Protein AF-A0AAE1DNJ9-F1 (afdb_monomer)

Sequence (304 aa):
MMPTVAKAVSRNNTLDTMSAVDETVSRNNTIDTMSPVDKTVSRNNTLDTMSTVDKTISRKNTLDTISTVDKSVSRNNTLDTISTVYKTISRKNTLDTISTVDKTVSRNNTLHTISTVYKTISRKNTLDTISTVDKTSSRNNTLHTLCTLDKIVSRNNTVHTIYSVDKTISWNNTLDTISSVYKTVSRNNTLDTMSTVDKTVSRNNTLDTMSTVDKTVSRNNTLVTMSTVDKTVSRNNTLNTMSTVDKTVSQNNTLNTMSTVDKTVSRNNTLDTMSIVDKTVSLNNTLNTMSTVDKTVSRKTLWT

Radius of gyration: 27.65 Å; Cα contacts (8 Å, |Δi|>4): 1059; chains: 1; bounding box: 66×21×89 Å

Structure (mmCIF, N/CA/C/O backbone):
data_AF-A0AAE1DNJ9-F1
#
_entry.id   AF-A0AAE1DNJ9-F1
#
loop_
_atom_site.group_PDB
_atom_site.id
_atom_site.type_symbol
_atom_site.label_atom_id
_atom_site.label_alt_id
_atom_site.label_comp_id
_atom_site.label_asym_id
_atom_site.label_entity_id
_atom_site.label_seq_id
_atom_site.pdbx_PDB_ins_code
_atom_site.Cartn_x
_atom_site.Cartn_y
_atom_site.Cartn_z
_atom_site.occupancy
_atom_site.B_iso_or_equiv
_atom_site.auth_seq_id
_atom_site.auth_comp_id
_atom_site.auth_asym_id
_atom_site.auth_atom_id
_atom_site.pdbx_PDB_model_num
ATOM 1 N N . MET A 1 1 ? 10.539 6.576 -45.998 1.00 38.38 1 MET A N 1
ATOM 2 C CA . MET A 1 1 ? 10.907 5.493 -45.060 1.00 38.38 1 MET A CA 1
ATOM 3 C C . MET A 1 1 ? 12.405 5.568 -44.852 1.00 38.38 1 MET A C 1
ATOM 5 O O . MET A 1 1 ? 13.126 5.453 -45.835 1.00 38.38 1 MET A O 1
ATOM 9 N N . MET A 1 2 ? 12.874 5.840 -43.632 1.00 41.06 2 MET A N 1
ATOM 10 C CA . MET A 1 2 ? 14.290 5.622 -43.323 1.00 41.06 2 MET A CA 1
ATOM 11 C C . MET A 1 2 ? 14.556 4.110 -43.313 1.00 41.06 2 MET A C 1
ATOM 13 O O . MET A 1 2 ? 13.671 3.367 -42.884 1.00 41.06 2 MET A O 1
ATOM 17 N N . PRO A 1 3 ? 15.706 3.637 -43.819 1.00 49.56 3 PRO A N 1
ATOM 18 C CA . PRO A 1 3 ? 16.021 2.217 -43.813 1.00 49.56 3 PRO A CA 1
ATOM 19 C C . PRO A 1 3 ? 16.171 1.745 -42.364 1.00 49.56 3 PRO A C 1
ATOM 21 O O . PRO A 1 3 ? 17.099 2.153 -41.668 1.00 49.56 3 PRO A O 1
ATOM 24 N N . THR A 1 4 ? 15.245 0.906 -41.902 1.00 57.72 4 THR A N 1
ATOM 25 C CA . THR A 1 4 ? 15.390 0.217 -40.620 1.00 57.72 4 THR A CA 1
ATOM 26 C C . THR A 1 4 ? 16.528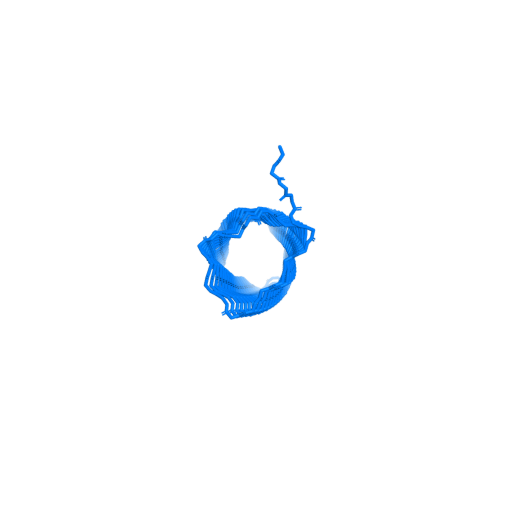 -0.785 -40.746 1.00 57.72 4 THR A C 1
ATOM 28 O O . THR A 1 4 ? 16.535 -1.629 -41.645 1.00 57.72 4 THR A O 1
ATOM 31 N N . VAL A 1 5 ? 17.521 -0.687 -39.865 1.00 70.19 5 VAL A N 1
ATOM 32 C CA . VAL A 1 5 ? 18.587 -1.686 -39.804 1.00 70.19 5 VAL A CA 1
ATOM 33 C C . VAL A 1 5 ? 18.003 -2.935 -39.145 1.00 70.19 5 VAL A C 1
ATOM 35 O O . VAL A 1 5 ? 17.527 -2.875 -38.016 1.00 70.19 5 VAL A O 1
ATOM 38 N N . ALA A 1 6 ? 18.050 -4.082 -39.824 1.00 80.38 6 ALA A N 1
ATOM 39 C CA . ALA A 1 6 ? 17.484 -5.322 -39.281 1.00 80.38 6 ALA A CA 1
ATOM 40 C C . ALA A 1 6 ? 18.176 -5.758 -37.974 1.00 80.38 6 ALA A C 1
ATOM 42 O O . ALA A 1 6 ? 17.560 -6.341 -37.083 1.00 80.38 6 ALA A O 1
ATOM 43 N N . LYS A 1 7 ? 19.481 -5.486 -37.844 1.00 87.56 7 LYS A N 1
ATOM 44 C CA . LYS A 1 7 ? 20.241 -5.824 -36.641 1.00 87.56 7 LYS A CA 1
ATOM 45 C C . LYS A 1 7 ? 21.467 -4.944 -36.446 1.00 87.56 7 LYS A C 1
ATOM 47 O O . LYS A 1 7 ? 22.305 -4.849 -37.338 1.00 87.56 7 LYS A O 1
ATOM 52 N N . ALA A 1 8 ? 21.622 -4.392 -35.248 1.00 86.88 8 ALA A N 1
ATOM 53 C CA . ALA A 1 8 ? 22.806 -3.657 -34.826 1.00 86.88 8 ALA A CA 1
ATOM 54 C C . ALA A 1 8 ? 23.500 -4.379 -33.665 1.00 86.88 8 ALA A C 1
ATOM 56 O O . ALA A 1 8 ? 22.874 -4.780 -32.680 1.00 86.88 8 ALA A O 1
ATOM 57 N N . VAL A 1 9 ? 24.820 -4.540 -33.764 1.00 89.38 9 VAL A N 1
ATOM 58 C CA . VAL A 1 9 ? 25.653 -5.063 -32.676 1.00 89.38 9 VAL A CA 1
ATOM 59 C C . VAL A 1 9 ? 26.775 -4.075 -32.414 1.00 89.38 9 VAL A C 1
ATOM 61 O O . VAL A 1 9 ? 27.544 -3.766 -33.317 1.00 89.38 9 VAL A O 1
ATOM 64 N N . SER A 1 10 ? 26.890 -3.598 -31.179 1.00 88.56 10 SER A N 1
ATOM 65 C CA . SER A 1 10 ? 27.900 -2.607 -30.799 1.00 88.56 10 SER A CA 1
ATOM 66 C C . SER A 1 10 ? 28.547 -2.957 -29.462 1.00 88.56 10 SER A C 1
ATOM 68 O O . SER A 1 10 ? 27.902 -3.459 -28.536 1.00 88.56 10 SER A O 1
ATOM 70 N N . ARG A 1 11 ? 29.860 -2.731 -29.368 1.00 91.56 11 ARG A N 1
ATOM 71 C CA . ARG A 1 11 ? 30.659 -2.996 -28.166 1.00 91.56 11 ARG A CA 1
ATOM 72 C C . ARG A 1 11 ? 31.706 -1.913 -27.949 1.00 91.56 11 ARG A C 1
ATOM 74 O O . ARG A 1 11 ? 32.479 -1.673 -28.869 1.00 91.56 11 ARG A O 1
ATOM 81 N N . ASN A 1 12 ? 31.777 -1.369 -26.736 1.00 92.88 12 ASN A N 1
ATOM 82 C CA . ASN A 1 12 ? 32.770 -0.365 -26.335 1.00 92.88 12 ASN A CA 1
ATOM 83 C C . ASN A 1 12 ? 32.752 0.900 -27.222 1.00 92.88 12 ASN A C 1
ATOM 85 O O . ASN A 1 12 ? 33.808 1.349 -27.658 1.00 92.88 12 ASN A O 1
ATOM 89 N N . ASN A 1 13 ? 31.567 1.439 -27.529 1.00 90.75 13 ASN A N 1
ATOM 90 C CA . ASN A 1 13 ? 31.417 2.639 -28.361 1.00 90.75 13 ASN A CA 1
ATOM 91 C C . ASN A 1 13 ? 30.825 3.811 -27.579 1.00 90.75 13 ASN A C 1
ATOM 93 O O . ASN A 1 13 ? 30.019 3.607 -26.671 1.00 90.75 13 ASN A O 1
ATOM 97 N N . THR A 1 14 ? 31.148 5.015 -28.036 1.00 93.00 14 THR A N 1
ATOM 98 C CA . THR A 1 14 ? 30.400 6.241 -27.750 1.00 93.00 14 THR A CA 1
ATOM 99 C C . THR A 1 14 ? 29.666 6.634 -29.028 1.00 93.00 14 THR A C 1
ATOM 101 O O . THR A 1 14 ? 30.285 6.669 -30.092 1.00 93.00 14 THR A O 1
ATOM 104 N N . LEU A 1 15 ? 28.351 6.828 -28.952 1.00 89.06 15 LEU A N 1
ATOM 105 C CA . LEU A 1 15 ? 27.494 7.106 -30.104 1.00 89.06 15 LEU A CA 1
ATOM 106 C C . LEU A 1 15 ? 26.543 8.257 -29.779 1.00 89.06 15 LEU A C 1
ATOM 108 O O . LEU A 1 15 ? 25.649 8.085 -28.958 1.00 89.06 15 LEU A O 1
ATOM 112 N N . ASP A 1 16 ? 26.646 9.366 -30.502 1.00 89.25 16 ASP A N 1
ATOM 113 C CA . ASP A 1 16 ? 25.697 10.477 -30.351 1.00 89.25 16 ASP A CA 1
ATOM 114 C C . ASP A 1 16 ? 24.272 10.024 -30.706 1.00 89.25 16 ASP A C 1
ATOM 116 O O . ASP A 1 16 ? 23.279 10.384 -30.077 1.00 89.25 16 ASP A O 1
ATOM 120 N N . THR A 1 17 ? 24.133 9.201 -31.749 1.00 87.00 17 THR A N 1
ATOM 121 C CA . THR A 1 17 ? 22.823 8.716 -32.186 1.00 87.00 17 THR A CA 1
ATOM 122 C C . THR A 1 17 ? 22.881 7.291 -32.714 1.00 87.00 17 THR A C 1
ATOM 124 O O . THR A 1 17 ? 23.701 6.943 -33.563 1.00 87.00 17 THR A O 1
ATOM 127 N N . MET A 1 18 ? 21.939 6.471 -32.255 1.00 84.75 18 MET A N 1
ATOM 128 C CA . MET A 1 18 ? 21.597 5.186 -32.851 1.00 84.75 18 MET A CA 1
ATOM 129 C C . MET A 1 18 ? 20.229 5.304 -33.529 1.00 84.75 18 MET A C 1
ATOM 131 O O . MET A 1 18 ? 19.216 5.562 -32.872 1.00 84.75 18 MET A O 1
ATOM 135 N N . SER A 1 19 ? 20.209 5.152 -34.856 1.00 83.06 19 SER A N 1
ATOM 136 C CA . SER A 1 19 ? 18.988 5.166 -35.673 1.00 83.06 19 SER A CA 1
ATOM 137 C C . SER A 1 19 ? 18.062 3.989 -35.348 1.00 83.06 19 SER A C 1
ATOM 139 O O . SER A 1 19 ? 18.417 3.116 -34.563 1.00 83.06 19 SER A O 1
ATOM 141 N N . ALA A 1 20 ? 16.861 3.968 -35.931 1.00 81.56 20 ALA A N 1
ATOM 142 C CA . ALA A 1 20 ? 15.894 2.898 -35.694 1.00 81.56 20 ALA A CA 1
ATOM 143 C C . ALA A 1 20 ? 16.420 1.529 -36.168 1.00 81.56 20 ALA A C 1
ATOM 145 O O . ALA A 1 20 ? 16.962 1.399 -37.272 1.00 81.56 20 ALA A O 1
ATOM 146 N N . VAL A 1 21 ? 16.242 0.507 -35.328 1.00 82.25 21 VAL A N 1
ATOM 147 C CA . VAL A 1 21 ? 16.729 -0.863 -35.558 1.00 82.25 21 VAL A CA 1
ATOM 148 C C . VAL A 1 21 ? 15.665 -1.857 -35.098 1.00 82.25 21 VAL A C 1
ATOM 150 O O . VAL A 1 21 ? 15.058 -1.651 -34.048 1.00 82.25 21 VAL A O 1
ATOM 153 N N . ASP A 1 22 ? 15.486 -2.969 -35.809 1.00 86.94 22 ASP A N 1
ATOM 154 C CA . ASP A 1 22 ? 14.596 -4.041 -35.337 1.00 86.94 22 ASP A CA 1
ATOM 155 C C . ASP A 1 22 ? 15.200 -4.748 -34.111 1.00 86.94 22 ASP A C 1
ATOM 157 O O . ASP A 1 22 ? 14.547 -4.948 -33.085 1.00 86.94 22 ASP A O 1
ATOM 161 N N . GLU A 1 23 ? 16.485 -5.112 -34.183 1.00 89.38 23 GLU A N 1
ATOM 162 C CA . GLU A 1 23 ? 17.187 -5.804 -33.102 1.00 89.38 23 GLU A CA 1
ATOM 163 C C . GLU A 1 23 ? 18.531 -5.162 -32.756 1.00 89.38 23 GLU A C 1
ATOM 165 O O . GLU A 1 23 ? 19.439 -5.094 -33.579 1.00 89.38 23 GLU A O 1
ATOM 170 N N . THR A 1 24 ? 18.720 -4.781 -31.494 1.00 90.44 24 THR A N 1
ATOM 171 C CA . THR A 1 24 ? 20.002 -4.267 -30.997 1.00 90.44 24 THR A CA 1
ATOM 172 C C . THR A 1 24 ? 20.592 -5.165 -29.918 1.00 90.44 24 THR A C 1
ATOM 174 O O . THR A 1 24 ? 19.927 -5.515 -28.941 1.00 90.44 24 THR A O 1
ATOM 177 N N . VAL A 1 25 ? 21.881 -5.487 -30.049 1.00 91.44 25 VAL A N 1
ATOM 178 C CA . VAL A 1 25 ? 22.689 -6.076 -28.975 1.00 91.44 25 VAL A CA 1
ATOM 179 C C . VAL A 1 25 ? 23.861 -5.155 -28.669 1.00 91.44 25 VAL A C 1
ATOM 181 O O . VAL A 1 25 ? 24.776 -5.010 -29.476 1.00 91.44 25 VAL A O 1
ATOM 184 N N . SER A 1 26 ? 23.861 -4.559 -27.483 1.00 91.56 26 SER A N 1
ATOM 185 C CA . SER A 1 26 ? 24.845 -3.548 -27.100 1.00 91.56 26 SER A CA 1
ATOM 186 C C . SER A 1 26 ? 25.533 -3.884 -25.782 1.00 91.56 26 SER A C 1
ATOM 188 O O . SER A 1 26 ? 24.929 -4.434 -24.851 1.00 91.56 26 SER A O 1
ATOM 190 N N . ARG A 1 27 ? 26.829 -3.581 -25.696 1.00 94.81 27 ARG A N 1
ATOM 191 C CA . ARG A 1 27 ? 27.602 -3.810 -24.477 1.00 94.81 27 ARG A CA 1
ATOM 192 C C . ARG A 1 27 ? 28.661 -2.743 -24.251 1.00 94.81 27 ARG A C 1
ATOM 194 O O . ARG A 1 27 ? 29.497 -2.544 -25.125 1.00 94.81 27 ARG A O 1
ATOM 201 N N . ASN A 1 28 ? 28.715 -2.213 -23.030 1.00 94.44 28 ASN A N 1
ATOM 202 C CA . ASN A 1 28 ? 29.689 -1.200 -22.622 1.00 94.44 28 ASN A CA 1
ATOM 203 C C . ASN A 1 28 ? 29.661 0.036 -23.542 1.00 94.44 28 ASN A C 1
ATOM 205 O O . ASN A 1 28 ? 30.718 0.500 -23.957 1.00 94.44 28 ASN A O 1
ATOM 209 N N . ASN A 1 29 ? 28.478 0.509 -23.930 1.00 92.12 29 ASN A N 1
ATOM 210 C CA . ASN A 1 29 ? 28.365 1.703 -24.765 1.00 92.12 29 ASN A CA 1
ATOM 211 C C . ASN A 1 29 ? 27.836 2.898 -23.972 1.00 92.12 29 ASN A C 1
ATOM 213 O O . ASN A 1 29 ? 27.018 2.718 -23.069 1.00 92.12 29 ASN A O 1
ATOM 217 N N . THR A 1 30 ? 28.223 4.090 -24.407 1.00 95.12 30 THR A N 1
ATOM 218 C CA . THR A 1 30 ? 27.550 5.353 -24.091 1.00 95.12 30 THR A CA 1
ATOM 219 C C . THR A 1 30 ? 26.799 5.794 -25.339 1.00 95.12 30 THR A C 1
ATOM 221 O O . THR A 1 30 ? 27.376 5.800 -26.427 1.00 95.12 30 THR A O 1
ATOM 224 N N . ILE A 1 31 ? 25.503 6.057 -25.215 1.00 92.69 31 ILE A N 1
ATOM 225 C CA . ILE A 1 31 ? 24.652 6.451 -26.337 1.00 92.69 31 ILE A CA 1
ATOM 226 C C . ILE A 1 31 ? 23.839 7.665 -25.897 1.00 92.69 31 ILE A C 1
ATOM 228 O O . ILE A 1 31 ? 23.099 7.543 -24.930 1.00 92.69 31 ILE A O 1
ATOM 232 N N . ASP A 1 32 ? 23.908 8.789 -26.601 1.00 91.25 32 ASP A N 1
ATOM 233 C CA . ASP A 1 32 ? 23.141 9.969 -26.177 1.00 91.25 32 ASP A CA 1
ATOM 234 C C . ASP A 1 32 ? 21.673 9.792 -26.582 1.00 91.25 32 ASP A C 1
ATOM 236 O O . ASP A 1 32 ? 20.758 9.881 -25.767 1.00 91.25 32 ASP A O 1
ATOM 240 N N . THR A 1 33 ? 21.424 9.454 -27.851 1.00 91.31 33 THR A N 1
ATOM 241 C CA . THR A 1 33 ? 20.061 9.255 -28.361 1.00 91.31 33 THR A CA 1
ATOM 242 C C . THR A 1 33 ? 19.887 7.904 -29.043 1.00 91.31 33 THR A C 1
ATOM 244 O O . THR A 1 33 ? 20.565 7.570 -30.015 1.00 91.31 33 THR A O 1
ATOM 247 N N . MET A 1 34 ? 18.900 7.134 -28.587 1.00 88.31 34 MET A N 1
ATOM 248 C CA . MET A 1 34 ? 18.463 5.894 -29.220 1.00 88.31 34 MET A CA 1
ATOM 249 C C . MET A 1 34 ? 17.036 6.050 -29.755 1.00 88.31 34 MET A C 1
ATOM 251 O O . MET A 1 34 ? 16.067 6.232 -29.008 1.00 88.31 34 MET A O 1
ATOM 255 N N . SER A 1 35 ? 16.926 5.974 -31.082 1.00 86.69 35 SER A N 1
ATOM 256 C CA . SER A 1 35 ? 15.658 5.947 -31.819 1.00 86.69 35 SER A CA 1
ATOM 257 C C . SER A 1 35 ? 14.826 4.702 -31.460 1.00 86.69 35 SER A C 1
ATOM 259 O O . SER A 1 35 ? 15.313 3.831 -30.737 1.00 86.69 35 SER A O 1
ATOM 261 N N . PRO A 1 36 ? 13.567 4.590 -31.930 1.00 85.69 36 PRO A N 1
ATOM 262 C CA . PRO A 1 36 ? 12.734 3.429 -31.642 1.00 85.69 36 PRO A CA 1
ATOM 263 C C . PRO A 1 36 ? 13.403 2.099 -32.005 1.00 85.69 36 PRO A C 1
ATOM 265 O O . PRO A 1 36 ? 14.010 1.976 -33.071 1.00 85.69 36 PRO A O 1
ATOM 268 N N . VAL A 1 37 ? 13.269 1.109 -31.118 1.00 85.75 37 VAL A N 1
ATOM 269 C CA . VAL A 1 37 ? 13.805 -0.242 -31.319 1.00 85.75 37 VAL A CA 1
ATOM 270 C C . VAL A 1 37 ? 12.787 -1.298 -30.914 1.00 85.75 37 VAL A C 1
ATOM 272 O O . VAL A 1 37 ? 12.248 -1.265 -29.809 1.00 85.75 37 VAL A O 1
ATOM 275 N N . ASP A 1 38 ? 12.579 -2.296 -31.766 1.00 88.38 38 ASP A N 1
ATOM 276 C CA . ASP A 1 38 ? 11.663 -3.397 -31.459 1.00 88.38 38 ASP A CA 1
ATOM 277 C C . ASP A 1 38 ? 12.217 -4.289 -30.341 1.00 88.38 38 ASP A C 1
ATOM 279 O O . ASP A 1 38 ? 11.544 -4.564 -29.344 1.00 88.38 38 ASP A O 1
ATOM 283 N N . LYS A 1 39 ? 13.470 -4.740 -30.461 1.00 91.94 39 LYS A N 1
ATOM 284 C CA . LYS A 1 39 ? 14.112 -5.600 -29.459 1.00 91.94 39 LYS A CA 1
ATOM 285 C C . LYS A 1 39 ? 15.501 -5.108 -29.100 1.00 91.94 39 LYS A C 1
ATOM 287 O O . LYS A 1 39 ? 16.375 -4.992 -29.950 1.00 91.94 39 LYS A O 1
ATOM 292 N N . THR A 1 40 ? 15.752 -4.925 -27.810 1.00 92.44 40 THR A N 1
ATOM 293 C CA . THR A 1 40 ? 17.078 -4.567 -27.300 1.00 92.44 40 THR A CA 1
ATOM 294 C C . THR A 1 40 ? 17.552 -5.555 -26.242 1.00 92.44 40 THR A C 1
ATOM 296 O O . THR A 1 40 ? 16.835 -5.881 -25.295 1.00 92.44 40 THR A O 1
ATOM 299 N N . VAL A 1 41 ? 18.806 -5.987 -26.362 1.00 94.12 41 VAL A N 1
ATOM 300 C CA . VAL A 1 41 ? 19.562 -6.626 -25.283 1.00 94.12 41 VAL A CA 1
ATOM 301 C C . VAL A 1 41 ? 20.780 -5.767 -24.985 1.00 94.12 41 VAL A C 1
ATOM 303 O O . VAL A 1 41 ? 21.662 -5.616 -25.827 1.00 94.12 41 VAL A O 1
ATOM 306 N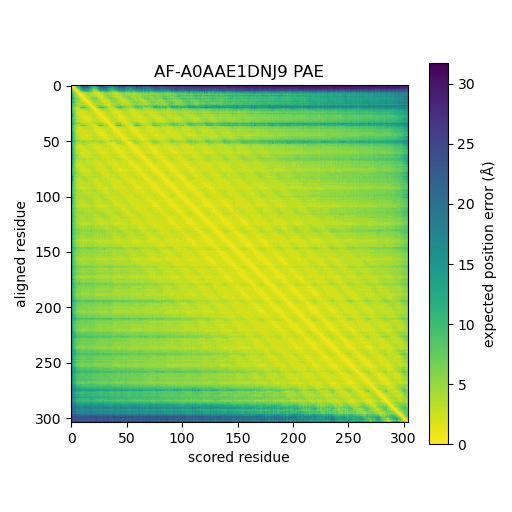 N . SER A 1 42 ? 20.847 -5.218 -23.779 1.00 93.94 42 SER A N 1
ATOM 307 C CA . SER A 1 42 ? 21.891 -4.271 -23.396 1.00 93.94 42 SER A CA 1
ATOM 308 C C . SER A 1 42 ? 22.551 -4.646 -22.075 1.00 93.94 42 SER A C 1
ATOM 310 O O . SER A 1 42 ? 21.918 -5.158 -21.142 1.00 93.94 42 SER A O 1
ATOM 312 N N . ARG A 1 43 ? 23.861 -4.407 -21.991 1.00 96.38 43 ARG A N 1
ATOM 313 C CA . ARG A 1 43 ? 24.625 -4.663 -20.772 1.00 96.38 43 ARG A CA 1
ATOM 314 C C . ARG A 1 43 ? 25.709 -3.624 -20.541 1.00 96.38 43 ARG A C 1
ATOM 316 O O . ARG A 1 43 ? 26.601 -3.504 -21.373 1.00 96.38 43 ARG A O 1
ATOM 323 N N . ASN A 1 44 ? 25.731 -3.056 -19.337 1.00 95.88 44 ASN A N 1
ATOM 324 C CA . ASN A 1 44 ? 26.700 -2.038 -18.929 1.00 95.88 44 ASN A CA 1
ATOM 325 C C . ASN A 1 44 ? 26.672 -0.798 -19.841 1.00 95.88 44 ASN A C 1
ATOM 327 O O . ASN A 1 44 ? 27.733 -0.309 -20.208 1.00 95.88 44 ASN A O 1
ATOM 331 N N . ASN A 1 45 ? 25.495 -0.346 -20.265 1.00 93.94 45 ASN A N 1
ATOM 332 C CA . ASN A 1 45 ? 25.392 0.856 -21.091 1.00 93.94 45 ASN A CA 1
ATOM 333 C C . ASN A 1 45 ? 24.923 2.062 -20.279 1.00 93.94 45 ASN A C 1
ATOM 335 O O . ASN A 1 45 ? 24.137 1.898 -19.344 1.00 93.94 45 ASN A O 1
ATOM 339 N N . THR A 1 46 ? 25.329 3.243 -20.728 1.00 96.19 46 THR A N 1
ATOM 340 C CA . THR A 1 46 ? 24.731 4.529 -20.361 1.00 96.19 46 THR A CA 1
ATOM 341 C C . THR A 1 46 ? 23.934 5.035 -21.558 1.00 96.19 46 THR A C 1
ATOM 343 O O . THR A 1 46 ? 24.421 4.952 -22.689 1.00 96.19 46 THR A O 1
ATOM 346 N N . LEU A 1 47 ? 22.695 5.465 -21.326 1.00 93.12 47 LEU A N 1
ATOM 347 C CA . LEU A 1 47 ? 21.813 5.980 -22.367 1.00 93.12 47 LEU A CA 1
ATOM 348 C C . LEU A 1 47 ? 21.037 7.198 -21.871 1.00 93.12 47 LEU A C 1
ATOM 350 O O . LEU A 1 47 ? 20.199 7.046 -20.985 1.00 93.12 47 LEU A O 1
ATOM 354 N N . ASP A 1 48 ? 21.242 8.356 -22.489 1.00 92.56 48 ASP A N 1
ATOM 355 C CA . ASP A 1 48 ? 20.590 9.584 -22.024 1.00 92.56 48 ASP A CA 1
ATOM 356 C C . ASP A 1 48 ? 19.120 9.599 -22.457 1.00 92.56 48 ASP A C 1
ATOM 358 O O . ASP A 1 48 ? 18.214 9.747 -21.642 1.00 92.56 48 ASP A O 1
ATOM 362 N N . THR A 1 49 ? 18.842 9.380 -23.745 1.00 92.75 49 THR A N 1
ATOM 363 C CA . THR A 1 49 ? 17.474 9.416 -24.276 1.00 92.75 49 THR A CA 1
ATOM 364 C C . THR A 1 49 ? 17.136 8.183 -25.101 1.00 92.75 49 THR A C 1
ATOM 366 O O . THR A 1 49 ? 17.747 7.890 -26.128 1.00 92.75 49 THR A O 1
ATOM 369 N N . MET A 1 50 ? 16.070 7.493 -24.701 1.00 89.69 50 MET A N 1
ATOM 370 C CA . MET A 1 50 ? 15.473 6.374 -25.421 1.00 89.69 50 MET A CA 1
ATOM 371 C C . MET A 1 50 ? 14.017 6.687 -25.764 1.00 89.69 50 MET A C 1
ATOM 373 O O . MET A 1 50 ? 13.203 6.951 -24.879 1.00 89.69 50 MET A O 1
ATOM 377 N N . SER A 1 51 ? 13.658 6.624 -27.047 1.00 88.81 51 SER A N 1
ATOM 378 C CA . SER A 1 51 ? 12.276 6.885 -27.467 1.00 88.81 51 SER A CA 1
ATOM 379 C C . SER A 1 51 ? 11.329 5.737 -27.077 1.00 88.81 51 SER A C 1
ATOM 381 O O . SER A 1 51 ? 10.770 5.719 -25.981 1.00 88.81 51 SER A O 1
ATOM 383 N N . THR A 1 52 ? 11.129 4.766 -27.970 1.00 88.19 52 THR A N 1
ATOM 384 C CA . THR A 1 52 ? 10.180 3.664 -27.776 1.00 88.19 52 THR A CA 1
ATOM 385 C C . THR A 1 52 ? 10.900 2.334 -27.888 1.00 88.19 52 THR A C 1
ATOM 387 O O . THR A 1 52 ? 11.666 2.124 -28.827 1.00 88.19 52 THR A O 1
ATOM 390 N N . VAL A 1 53 ? 10.629 1.426 -26.950 1.00 89.81 53 VAL A N 1
ATOM 391 C CA . VAL A 1 53 ? 11.114 0.046 -27.018 1.00 89.81 53 VAL A CA 1
ATOM 392 C C . VAL A 1 53 ? 9.976 -0.943 -26.801 1.00 89.81 53 VAL A C 1
ATOM 394 O O . VAL A 1 53 ? 9.346 -0.941 -25.743 1.00 89.81 53 VAL A O 1
ATOM 397 N N . ASP A 1 54 ? 9.738 -1.837 -27.765 1.00 91.62 54 ASP A N 1
ATOM 398 C CA . ASP A 1 54 ? 8.747 -2.911 -27.589 1.00 91.62 54 ASP A CA 1
ATOM 399 C C . ASP A 1 54 ? 9.256 -3.944 -26.568 1.00 91.62 54 ASP A C 1
ATOM 401 O O . ASP A 1 54 ? 8.603 -4.231 -25.564 1.00 91.62 54 ASP A O 1
ATOM 405 N N . LYS A 1 55 ? 10.470 -4.475 -26.746 1.00 94.44 55 LYS A N 1
ATOM 406 C CA . LYS A 1 55 ? 11.059 -5.463 -25.828 1.00 94.44 55 LYS A CA 1
ATOM 407 C C . LYS A 1 55 ? 12.480 -5.095 -25.436 1.00 94.44 55 LYS A C 1
ATOM 409 O O . LYS A 1 55 ? 13.360 -4.993 -26.283 1.00 94.44 55 LYS A O 1
ATOM 414 N N . THR A 1 56 ? 12.746 -5.011 -24.135 1.00 94.31 56 THR A N 1
ATOM 415 C CA . THR A 1 56 ? 14.101 -4.779 -23.624 1.00 94.31 56 THR A CA 1
ATOM 416 C C . THR A 1 56 ? 14.510 -5.801 -22.568 1.00 94.31 56 THR A C 1
ATOM 418 O O . THR A 1 56 ? 13.753 -6.122 -21.646 1.00 94.31 56 THR A O 1
ATOM 421 N N . ILE A 1 57 ? 15.747 -6.279 -22.673 1.00 95.94 57 ILE A N 1
ATOM 422 C CA . ILE A 1 57 ? 16.457 -6.974 -21.601 1.00 95.94 57 ILE A CA 1
ATOM 423 C C . ILE A 1 57 ? 17.700 -6.157 -21.282 1.00 95.94 57 ILE A C 1
ATOM 425 O O . ILE A 1 57 ? 18.600 -6.035 -22.110 1.00 95.94 57 ILE A O 1
ATOM 429 N N . SER A 1 58 ? 17.768 -5.625 -20.069 1.00 95.88 58 SER A N 1
ATOM 430 C CA . SER A 1 58 ? 18.841 -4.723 -19.663 1.00 95.88 58 SER A CA 1
ATOM 431 C C . SER A 1 58 ? 19.483 -5.161 -18.356 1.00 95.88 58 SER A C 1
ATOM 433 O O . SER A 1 58 ? 18.825 -5.634 -17.420 1.00 95.88 58 SER A O 1
ATOM 435 N N . ARG A 1 59 ? 20.808 -5.030 -18.289 1.00 97.31 59 ARG A N 1
ATOM 436 C CA . ARG A 1 59 ? 21.563 -5.379 -17.090 1.00 97.31 59 ARG A CA 1
ATOM 437 C C . ARG A 1 59 ? 22.693 -4.399 -16.834 1.00 97.31 59 ARG A C 1
ATOM 439 O O . ARG A 1 59 ? 23.619 -4.340 -17.638 1.00 97.31 59 ARG A O 1
ATOM 446 N N . LYS A 1 60 ? 22.707 -3.818 -15.632 1.00 97.25 60 LYS A N 1
ATOM 447 C CA . LYS A 1 60 ? 23.727 -2.853 -15.198 1.00 97.25 60 LYS A CA 1
ATOM 448 C C . LYS A 1 60 ? 23.774 -1.609 -16.085 1.00 97.25 60 LYS A C 1
ATOM 450 O O . LYS A 1 60 ? 24.861 -1.159 -16.413 1.00 97.25 60 LYS A O 1
ATOM 455 N N . ASN A 1 61 ? 22.620 -1.112 -16.507 1.00 95.69 61 ASN A N 1
ATOM 456 C CA . ASN A 1 61 ? 22.566 0.105 -17.307 1.00 95.69 61 ASN A CA 1
ATOM 457 C C . ASN A 1 61 ? 22.143 1.311 -16.469 1.00 95.69 61 ASN A C 1
ATOM 459 O O . ASN A 1 61 ? 21.393 1.147 -15.503 1.00 95.69 61 ASN A O 1
ATOM 463 N N . THR A 1 62 ? 22.557 2.487 -16.921 1.00 97.12 62 THR A N 1
ATOM 464 C CA . THR A 1 62 ? 22.032 3.789 -16.502 1.00 97.12 62 THR A CA 1
ATOM 465 C C . THR A 1 62 ? 21.225 4.356 -17.666 1.00 97.12 62 THR A C 1
ATOM 467 O O . THR A 1 62 ? 21.706 4.315 -18.800 1.00 97.12 62 THR A O 1
ATOM 470 N N . LEU A 1 63 ? 19.978 4.761 -17.417 1.00 94.19 63 LEU A N 1
ATOM 471 C CA . LEU A 1 63 ? 19.108 5.355 -18.431 1.00 94.19 63 LEU A CA 1
ATOM 472 C C . LEU A 1 63 ? 18.442 6.615 -17.879 1.00 94.19 63 LEU A C 1
ATOM 474 O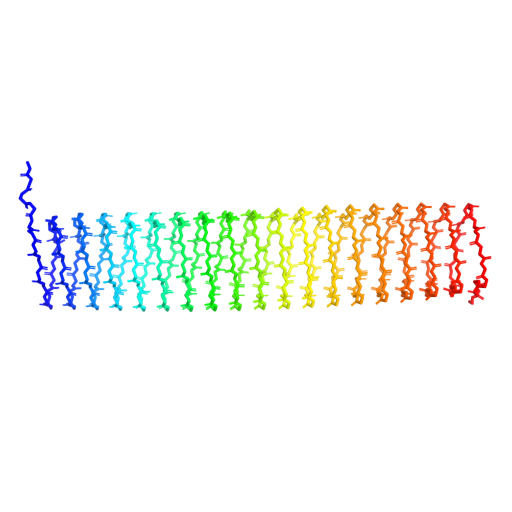 O . LEU A 1 63 ? 17.671 6.501 -16.929 1.00 94.19 63 LEU A O 1
ATOM 478 N N . ASP A 1 64 ? 18.660 7.768 -18.499 1.00 94.69 64 ASP A N 1
ATOM 479 C CA . ASP A 1 64 ? 18.143 9.022 -17.941 1.00 94.69 64 ASP A CA 1
ATOM 480 C C . ASP A 1 64 ? 16.676 9.208 -18.334 1.00 94.69 64 ASP A C 1
ATOM 482 O O . ASP A 1 64 ? 15.795 9.283 -17.485 1.00 94.69 64 ASP A O 1
ATOM 486 N N . THR A 1 65 ? 16.364 9.208 -19.630 1.00 95.12 65 THR A N 1
ATOM 487 C CA . THR A 1 65 ? 15.000 9.420 -20.126 1.00 95.12 65 THR A CA 1
ATOM 488 C C . THR A 1 65 ? 14.554 8.303 -21.055 1.00 95.12 65 THR A C 1
ATOM 490 O O . THR A 1 65 ? 15.155 8.040 -22.096 1.00 95.12 65 THR A O 1
ATOM 493 N N . ILE A 1 66 ? 13.426 7.676 -20.719 1.00 93.19 66 ILE A N 1
ATOM 494 C CA . ILE A 1 66 ? 12.746 6.699 -21.568 1.00 93.19 66 ILE A CA 1
ATOM 495 C C . ILE A 1 66 ? 11.293 7.123 -21.765 1.00 93.19 66 ILE A C 1
ATOM 497 O O . ILE A 1 66 ? 10.539 7.260 -20.800 1.00 93.19 66 ILE A O 1
ATOM 501 N N . SER A 1 67 ? 10.856 7.278 -23.014 1.00 92.69 67 SER A N 1
ATOM 502 C CA . SER A 1 67 ? 9.452 7.616 -23.266 1.00 92.69 67 SER A CA 1
ATOM 503 C C . SER A 1 67 ? 8.543 6.408 -23.021 1.00 92.69 67 SER A C 1
ATOM 505 O O . SER A 1 67 ? 7.735 6.415 -22.092 1.00 92.69 67 SER A O 1
ATOM 507 N N . THR A 1 68 ? 8.680 5.334 -23.804 1.00 93.81 68 THR A N 1
ATOM 508 C CA . THR A 1 68 ? 7.755 4.190 -23.714 1.00 93.81 68 THR A CA 1
ATOM 509 C C . THR A 1 68 ? 8.468 2.846 -23.763 1.00 93.81 68 THR A C 1
ATOM 511 O O . THR A 1 68 ? 9.317 2.607 -24.622 1.00 93.81 68 THR A O 1
ATOM 514 N N . VAL A 1 69 ? 8.065 1.934 -22.872 1.00 94.12 69 VAL A N 1
ATOM 515 C CA . VAL A 1 69 ? 8.497 0.531 -22.876 1.00 94.12 69 VAL A CA 1
ATOM 516 C C . VAL A 1 69 ? 7.295 -0.409 -22.800 1.00 94.12 69 VAL A C 1
ATOM 518 O O . VAL A 1 69 ? 6.578 -0.413 -21.796 1.00 94.12 69 VAL A O 1
ATOM 521 N N . ASP A 1 70 ? 7.091 -1.265 -23.807 1.00 95.00 70 ASP A N 1
ATOM 522 C CA . ASP A 1 70 ? 6.020 -2.274 -23.737 1.00 95.00 70 ASP A CA 1
ATOM 523 C C . ASP A 1 70 ? 6.392 -3.416 -22.783 1.00 95.00 70 ASP A C 1
ATOM 525 O O . ASP A 1 70 ? 5.697 -3.684 -21.801 1.00 95.00 70 ASP A O 1
ATOM 529 N N . LYS A 1 71 ? 7.536 -4.069 -23.001 1.00 96.62 71 LYS A N 1
ATOM 530 C CA . LYS A 1 71 ? 8.015 -5.169 -22.155 1.00 96.62 71 LYS A CA 1
ATOM 531 C C . LYS A 1 71 ? 9.461 -4.956 -21.742 1.00 96.62 71 LYS A C 1
ATOM 533 O O . LYS A 1 71 ? 10.357 -4.868 -22.577 1.00 96.62 71 LYS A O 1
ATOM 538 N N . SER A 1 72 ? 9.719 -4.991 -20.439 1.00 95.88 72 SER A N 1
ATOM 539 C CA . SER A 1 72 ? 11.079 -4.953 -19.901 1.00 95.88 72 SER A CA 1
ATOM 540 C C . SER A 1 72 ? 11.375 -6.071 -18.915 1.00 95.88 72 SER A C 1
ATOM 542 O O . SER A 1 72 ? 10.576 -6.403 -18.037 1.00 95.88 72 SER A O 1
ATOM 544 N N . VAL A 1 73 ? 12.592 -6.600 -19.020 1.00 97.56 73 VAL A N 1
ATOM 545 C CA . VAL A 1 73 ? 13.252 -7.342 -17.948 1.00 97.56 73 VAL A CA 1
ATOM 546 C C . VAL A 1 73 ? 14.546 -6.620 -17.615 1.00 97.56 73 VAL A C 1
ATOM 548 O O . VAL A 1 73 ? 15.450 -6.536 -18.443 1.00 97.56 73 VAL A O 1
ATOM 551 N N . SER A 1 74 ? 14.646 -6.100 -16.400 1.00 96.69 74 SER A N 1
ATOM 552 C CA . SER A 1 74 ? 15.772 -5.267 -15.987 1.00 96.69 74 SER A CA 1
ATOM 553 C C . SER A 1 74 ? 16.398 -5.761 -14.692 1.00 96.69 74 SER A C 1
ATOM 555 O O . SER A 1 74 ? 15.723 -6.237 -13.769 1.00 96.69 74 SER A O 1
ATOM 557 N N . ARG A 1 75 ? 17.727 -5.670 -14.620 1.00 98.00 75 ARG A N 1
ATOM 558 C CA . ARG A 1 75 ? 18.470 -6.061 -13.427 1.00 98.00 75 ARG A CA 1
ATOM 559 C C . ARG A 1 75 ? 19.649 -5.145 -13.150 1.00 98.00 75 ARG A C 1
ATOM 561 O O . ARG A 1 75 ? 20.584 -5.106 -13.947 1.00 98.00 75 ARG A O 1
ATOM 568 N N . ASN A 1 76 ? 19.699 -4.625 -11.927 1.00 97.94 76 ASN A N 1
ATOM 569 C CA . ASN A 1 76 ? 20.758 -3.733 -11.464 1.00 97.94 76 ASN A CA 1
ATOM 570 C C . ASN A 1 76 ? 20.851 -2.451 -12.305 1.00 97.94 76 ASN A C 1
ATOM 572 O O . ASN A 1 76 ? 21.960 -2.046 -12.628 1.00 97.94 76 ASN A O 1
ATOM 576 N N . ASN A 1 77 ? 19.725 -1.870 -12.706 1.00 97.06 77 ASN A N 1
ATOM 577 C CA . ASN A 1 77 ? 19.728 -0.629 -13.477 1.00 97.06 77 ASN A CA 1
ATOM 578 C C . ASN A 1 77 ? 19.368 0.580 -12.612 1.00 97.06 77 ASN A C 1
ATOM 580 O O . ASN A 1 77 ? 18.611 0.437 -11.649 1.00 97.06 77 ASN A O 1
ATOM 584 N N . THR A 1 78 ? 19.838 1.745 -13.039 1.00 97.88 78 THR A N 1
ATOM 585 C CA . THR A 1 78 ? 19.373 3.059 -12.583 1.00 97.88 78 THR A CA 1
ATOM 586 C C . THR A 1 78 ? 18.575 3.689 -13.718 1.00 97.88 78 THR A C 1
ATOM 588 O O . THR A 1 78 ? 19.017 3.622 -14.867 1.00 97.88 78 THR A O 1
ATOM 591 N N . LEU A 1 79 ? 17.369 4.178 -13.424 1.00 95.31 79 LEU A N 1
ATOM 592 C CA . LEU A 1 79 ? 16.514 4.849 -14.399 1.00 95.31 79 LEU A CA 1
ATOM 593 C C . LEU A 1 79 ? 15.947 6.134 -13.798 1.00 95.31 79 LEU A C 1
ATOM 595 O O . LEU A 1 79 ? 15.241 6.050 -12.795 1.00 95.31 79 LEU A O 1
ATOM 599 N N . ASP A 1 80 ? 16.173 7.280 -14.430 1.00 95.62 80 ASP A N 1
ATOM 600 C CA . ASP A 1 80 ? 15.739 8.548 -13.838 1.00 95.62 80 ASP A CA 1
ATOM 601 C C . ASP A 1 80 ? 14.277 8.827 -14.195 1.00 95.62 80 ASP A C 1
ATOM 603 O O . ASP A 1 80 ? 13.410 8.888 -13.329 1.00 95.62 80 ASP A O 1
ATOM 607 N N . THR A 1 81 ? 13.949 8.912 -15.482 1.00 96.12 81 THR A N 1
ATOM 608 C CA . THR A 1 81 ? 12.601 9.244 -15.951 1.00 96.12 81 THR A CA 1
ATOM 609 C C . THR A 1 81 ? 12.080 8.213 -16.938 1.00 96.12 81 THR A C 1
ATOM 611 O O . THR A 1 81 ? 12.661 7.968 -17.995 1.00 96.12 81 THR A O 1
ATOM 614 N N . ILE A 1 82 ? 10.914 7.644 -16.628 1.00 94.69 82 ILE A N 1
ATOM 615 C CA . ILE A 1 82 ? 10.158 6.799 -17.550 1.00 94.69 82 ILE A CA 1
ATOM 616 C C . ILE A 1 82 ? 8.726 7.312 -17.658 1.00 94.69 82 ILE A C 1
ATOM 618 O O . ILE A 1 82 ? 7.999 7.361 -16.665 1.00 94.69 82 ILE A O 1
ATOM 622 N N . SER A 1 83 ? 8.269 7.647 -18.863 1.00 94.56 83 SER A N 1
ATOM 623 C CA . SER A 1 83 ? 6.875 8.074 -19.025 1.00 94.56 83 SER A CA 1
ATOM 624 C C . SER A 1 83 ? 5.917 6.884 -18.883 1.00 94.56 83 SER A C 1
ATOM 626 O O . SER A 1 83 ? 5.088 6.864 -17.971 1.00 94.56 83 SER A O 1
ATOM 628 N N . THR A 1 84 ? 6.050 5.843 -19.712 1.00 95.50 84 THR A N 1
ATOM 629 C CA . THR A 1 84 ? 5.111 4.706 -19.692 1.00 95.50 84 THR A CA 1
ATOM 630 C C . THR A 1 84 ? 5.803 3.347 -19.739 1.00 95.50 84 THR A C 1
ATOM 632 O O . THR A 1 84 ? 6.658 3.088 -20.587 1.00 95.50 84 THR A O 1
ATOM 635 N N . VAL A 1 85 ? 5.369 2.436 -18.858 1.00 94.81 85 VAL A N 1
ATOM 636 C CA . VAL A 1 85 ? 5.770 1.023 -18.852 1.00 94.81 85 VAL A CA 1
ATOM 637 C C . VAL A 1 85 ? 4.544 0.116 -18.813 1.00 94.81 85 VAL A C 1
ATOM 639 O O . VAL A 1 85 ? 3.806 0.090 -17.827 1.00 94.81 85 VAL A O 1
ATOM 642 N N . TYR A 1 86 ? 4.347 -0.711 -19.838 1.00 95.94 86 TYR A N 1
ATOM 643 C CA . TYR A 1 86 ? 3.206 -1.629 -19.849 1.00 95.94 86 TYR A CA 1
ATOM 644 C C . TYR A 1 86 ? 3.467 -2.882 -19.007 1.00 95.94 86 TYR A C 1
ATOM 646 O O . TYR A 1 86 ? 2.676 -3.240 -18.135 1.00 95.94 86 TYR A O 1
ATOM 654 N N . LYS A 1 87 ? 4.586 -3.573 -19.232 1.00 97.19 87 LYS A N 1
ATOM 655 C CA . LYS A 1 87 ? 4.947 -4.800 -18.510 1.00 97.19 87 LYS A CA 1
ATOM 656 C C . LYS A 1 87 ? 6.405 -4.761 -18.097 1.00 97.19 87 LYS A C 1
ATOM 658 O O . LYS A 1 87 ? 7.299 -4.673 -18.935 1.00 97.19 87 LYS A O 1
ATOM 663 N N . THR A 1 88 ? 6.666 -4.919 -16.805 1.00 96.31 88 THR A N 1
ATOM 664 C CA . THR A 1 88 ? 8.041 -4.975 -16.307 1.00 96.31 88 THR A CA 1
ATOM 665 C C . THR A 1 88 ? 8.267 -6.056 -15.266 1.00 96.31 88 THR A C 1
ATOM 667 O O . THR A 1 88 ? 7.443 -6.302 -14.381 1.00 96.31 88 THR A O 1
ATOM 670 N N . ILE A 1 89 ? 9.431 -6.690 -15.372 1.00 97.81 89 ILE A N 1
ATOM 671 C CA . ILE A 1 89 ? 10.037 -7.483 -14.313 1.00 97.81 89 ILE A CA 1
ATOM 672 C C . ILE A 1 89 ? 11.362 -6.820 -13.968 1.00 97.81 89 ILE A C 1
ATOM 674 O O . ILE A 1 89 ? 12.275 -6.767 -14.791 1.00 97.81 89 ILE A O 1
ATOM 678 N N . SER A 1 90 ? 11.484 -6.344 -12.737 1.00 97.12 90 SER A N 1
ATOM 679 C CA . SER A 1 90 ? 12.651 -5.586 -12.295 1.00 97.12 90 SER A CA 1
ATOM 680 C C . SER A 1 90 ? 13.246 -6.169 -11.022 1.00 97.12 90 SER A C 1
ATOM 682 O O . SER A 1 90 ? 12.542 -6.626 -10.113 1.00 97.12 90 SER A O 1
ATOM 684 N N . ARG A 1 91 ? 14.578 -6.176 -10.955 1.00 98.25 91 ARG A N 1
ATOM 685 C CA . ARG A 1 91 ? 15.296 -6.648 -9.774 1.00 98.25 91 ARG A CA 1
ATOM 686 C C . ARG A 1 91 ? 16.516 -5.797 -9.474 1.00 98.25 91 ARG A C 1
ATOM 688 O O . ARG A 1 91 ? 17.452 -5.791 -10.270 1.00 98.25 91 ARG A O 1
ATOM 695 N N . LYS A 1 92 ? 16.582 -5.277 -8.245 1.00 98.12 92 LYS A N 1
ATOM 696 C CA . LYS A 1 92 ? 17.692 -4.442 -7.764 1.00 98.12 92 LYS A CA 1
ATOM 697 C C . LYS A 1 92 ? 17.864 -3.166 -8.584 1.00 98.12 92 LYS A C 1
ATOM 699 O O . LYS A 1 92 ? 18.993 -2.821 -8.904 1.00 98.12 92 LYS A O 1
ATOM 704 N N . ASN A 1 93 ? 16.765 -2.529 -8.961 1.00 97.50 93 ASN A N 1
ATOM 705 C CA . ASN A 1 93 ? 16.823 -1.271 -9.690 1.00 97.50 93 ASN A CA 1
ATOM 706 C C . ASN A 1 93 ? 16.520 -0.083 -8.778 1.00 97.50 93 ASN A C 1
ATOM 708 O O 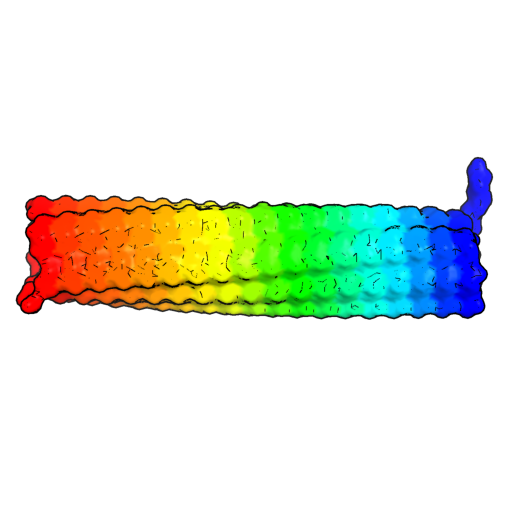. ASN A 1 93 ? 15.758 -0.229 -7.818 1.00 97.50 93 ASN A O 1
ATOM 712 N N . THR A 1 94 ? 17.054 1.069 -9.159 1.00 98.12 94 THR A N 1
ATOM 713 C CA . THR A 1 94 ? 16.656 2.385 -8.653 1.00 98.12 94 THR A CA 1
ATOM 714 C C . THR A 1 94 ? 15.889 3.095 -9.760 1.00 98.12 94 THR A C 1
ATOM 716 O O . THR A 1 94 ? 16.329 3.056 -10.911 1.00 98.12 94 THR A O 1
ATOM 719 N N . LEU A 1 95 ? 14.710 3.627 -9.440 1.00 96.00 95 LEU A N 1
ATOM 720 C CA . LEU A 1 95 ? 13.877 4.375 -10.375 1.00 96.00 95 LEU A CA 1
ATOM 721 C C . LEU A 1 95 ? 13.416 5.682 -9.728 1.00 96.00 95 LEU A C 1
ATOM 723 O O . LEU A 1 95 ? 12.772 5.629 -8.678 1.00 96.00 95 LEU A O 1
ATOM 727 N N . ASP A 1 96 ? 13.680 6.822 -10.357 1.00 96.19 96 ASP A N 1
ATOM 728 C CA . ASP A 1 96 ? 13.331 8.112 -9.756 1.00 96.19 96 ASP A CA 1
ATOM 729 C C . ASP A 1 96 ? 11.884 8.488 -10.065 1.00 96.19 96 ASP A C 1
ATOM 731 O O . ASP A 1 96 ? 11.060 8.599 -9.159 1.00 96.19 96 ASP A O 1
ATOM 735 N N . THR A 1 97 ? 11.529 8.609 -11.339 1.00 96.75 97 THR A N 1
ATOM 736 C CA . THR A 1 97 ? 10.199 9.042 -11.767 1.00 96.75 97 THR A CA 1
ATOM 737 C C . THR A 1 97 ? 9.614 8.092 -12.796 1.00 96.75 97 THR A C 1
ATOM 739 O O . THR A 1 97 ? 10.183 7.856 -13.862 1.00 96.75 97 THR A O 1
ATOM 742 N N . ILE A 1 98 ? 8.418 7.579 -12.502 1.00 95.75 98 ILE A N 1
ATOM 743 C CA . ILE A 1 98 ? 7.606 6.833 -13.462 1.00 95.75 98 ILE A CA 1
ATOM 744 C C . ILE A 1 98 ? 6.203 7.428 -13.512 1.00 95.75 98 ILE A C 1
ATOM 746 O O . ILE A 1 98 ? 5.497 7.437 -12.506 1.00 95.75 98 ILE A O 1
ATOM 750 N N . SER A 1 99 ? 5.749 7.875 -14.681 1.00 95.44 99 SER A N 1
ATOM 751 C CA . SER A 1 99 ? 4.376 8.385 -14.788 1.00 95.44 99 SER A CA 1
ATOM 752 C C . SER A 1 99 ? 3.360 7.238 -14.712 1.00 95.44 99 SER A C 1
ATOM 754 O O . SER A 1 99 ? 2.522 7.209 -13.808 1.00 95.44 99 SER A O 1
ATOM 756 N N . THR A 1 100 ? 3.454 6.239 -15.596 1.00 95.94 100 THR A N 1
ATOM 757 C CA . THR A 1 100 ? 2.458 5.155 -15.659 1.00 95.94 100 THR A CA 1
ATOM 758 C C . THR A 1 100 ? 3.074 3.761 -15.743 1.00 95.94 100 THR A C 1
ATOM 760 O O . THR A 1 100 ? 3.941 3.490 -16.574 1.00 95.94 100 THR A O 1
ATOM 763 N N . VAL A 1 101 ? 2.556 2.842 -14.919 1.00 95.38 101 VAL A N 1
ATOM 764 C CA . VAL A 1 101 ? 2.875 1.408 -14.950 1.00 95.38 101 VAL A CA 1
ATOM 765 C C . VAL A 1 101 ? 1.598 0.567 -15.010 1.00 95.38 101 VAL A C 1
ATOM 767 O O . VAL A 1 101 ? 0.807 0.572 -14.067 1.00 95.38 101 VAL A O 1
ATOM 770 N N . ASP A 1 102 ? 1.405 -0.228 -16.068 1.00 96.62 102 ASP A N 1
ATOM 771 C CA . ASP A 1 102 ? 0.277 -1.178 -16.130 1.00 96.62 102 ASP A CA 1
ATOM 772 C C . ASP A 1 102 ? 0.539 -2.410 -15.250 1.00 96.62 102 ASP A C 1
ATOM 774 O O . ASP A 1 102 ? -0.153 -2.648 -14.259 1.00 96.62 102 ASP A O 1
ATOM 778 N N . LYS A 1 103 ? 1.577 -3.192 -15.553 1.00 96.94 103 LYS A N 1
ATOM 779 C CA . LYS A 1 103 ? 1.890 -4.434 -14.836 1.00 96.94 103 LYS A CA 1
ATOM 780 C C . LYS A 1 103 ? 3.350 -4.480 -14.425 1.00 96.94 103 LYS A C 1
ATOM 782 O O . LYS A 1 103 ? 4.246 -4.489 -15.266 1.00 96.94 103 LYS A O 1
ATOM 787 N N . THR A 1 104 ? 3.596 -4.626 -13.128 1.00 96.31 104 THR A N 1
ATOM 788 C CA . THR A 1 104 ? 4.956 -4.760 -12.598 1.00 96.31 104 THR A CA 1
ATOM 789 C C . THR A 1 104 ? 5.102 -5.914 -11.619 1.00 96.31 104 THR A C 1
ATOM 791 O O . THR A 1 104 ? 4.257 -6.153 -10.752 1.00 96.31 104 THR A O 1
ATOM 794 N N . VAL A 1 105 ? 6.216 -6.628 -11.757 1.00 97.88 105 VAL A N 1
ATOM 795 C CA . VAL A 1 105 ? 6.759 -7.510 -10.729 1.00 97.88 105 VAL A CA 1
ATOM 796 C C . VAL A 1 105 ? 8.134 -6.981 -10.357 1.00 97.88 105 VAL A C 1
ATOM 798 O O . VAL A 1 105 ? 9.048 -6.955 -11.179 1.00 97.88 105 VAL A O 1
ATOM 801 N N . SER A 1 106 ? 8.296 -6.573 -9.107 1.00 97.25 106 SER A N 1
ATOM 802 C CA . SER A 1 106 ? 9.515 -5.916 -8.644 1.00 97.25 106 SER A CA 1
ATOM 803 C C . SER A 1 106 ? 10.069 -6.579 -7.395 1.00 97.25 106 SER A C 1
ATOM 805 O O . SER A 1 106 ? 9.335 -7.032 -6.507 1.00 97.25 106 SER A O 1
ATOM 807 N N . ARG A 1 107 ? 11.398 -6.656 -7.327 1.00 98.31 107 ARG A N 1
ATOM 808 C CA . ARG A 1 107 ? 12.084 -7.202 -6.163 1.00 98.31 107 ARG A CA 1
ATOM 809 C C . ARG A 1 107 ? 13.356 -6.442 -5.835 1.00 98.31 107 ARG A C 1
ATOM 811 O O . ARG A 1 107 ? 14.282 -6.435 -6.646 1.00 98.31 107 ARG A O 1
ATOM 818 N N . ASN A 1 108 ? 13.476 -6.020 -4.578 1.00 98.25 108 ASN A N 1
ATOM 819 C CA . ASN A 1 108 ? 14.642 -5.299 -4.076 1.00 98.25 108 ASN A CA 1
ATOM 820 C C . ASN A 1 108 ? 14.876 -3.975 -4.821 1.00 98.25 108 ASN A C 1
ATOM 822 O O . ASN A 1 108 ? 16.024 -3.663 -5.112 1.00 98.25 108 ASN A O 1
ATOM 826 N N . ASN A 1 109 ? 13.818 -3.252 -5.175 1.00 97.81 109 ASN A N 1
ATOM 827 C CA . ASN A 1 109 ? 13.941 -1.969 -5.862 1.00 97.81 109 ASN A CA 1
ATOM 828 C C . ASN A 1 109 ? 13.714 -0.789 -4.914 1.00 97.81 109 ASN A C 1
ATOM 830 O O . ASN A 1 109 ? 12.967 -0.916 -3.942 1.00 97.81 109 ASN A O 1
ATOM 834 N N . THR A 1 110 ? 14.280 0.351 -5.287 1.00 98.25 110 THR A N 1
ATOM 835 C CA . THR A 1 110 ? 13.959 1.669 -4.733 1.00 98.25 110 THR A CA 1
ATOM 836 C C . THR A 1 110 ? 13.217 2.459 -5.804 1.00 98.25 110 THR A C 1
ATOM 838 O O . THR A 1 110 ? 13.673 2.484 -6.948 1.00 98.25 110 THR A O 1
ATOM 841 N N . LEU A 1 111 ? 12.054 3.022 -5.470 1.00 96.44 111 LEU A N 1
ATOM 842 C CA . LEU A 1 111 ? 11.273 3.858 -6.382 1.00 96.44 111 LEU A CA 1
ATOM 843 C C . LEU A 1 111 ? 10.878 5.159 -5.679 1.00 96.44 111 LEU A C 1
ATOM 845 O O . LEU A 1 111 ? 10.214 5.099 -4.647 1.00 96.44 111 LEU A O 1
ATOM 849 N N . HIS A 1 112 ? 11.242 6.312 -6.232 1.00 96.38 112 HIS A N 1
ATOM 850 C CA . HIS A 1 112 ? 10.933 7.592 -5.592 1.00 96.38 112 HIS A CA 1
ATOM 851 C C . HIS A 1 112 ? 9.498 8.036 -5.899 1.00 96.38 112 HIS A C 1
ATOM 853 O O . HIS A 1 112 ? 8.664 8.099 -5.000 1.00 96.38 112 HIS A O 1
ATOM 859 N N . THR A 1 113 ? 9.158 8.258 -7.166 1.00 96.94 113 THR A N 1
ATOM 860 C CA . THR A 1 113 ? 7.842 8.772 -7.561 1.00 96.94 113 THR A CA 1
ATOM 861 C C . THR A 1 113 ? 7.195 7.897 -8.621 1.00 96.94 113 THR A C 1
ATOM 863 O O . THR A 1 113 ? 7.763 7.655 -9.687 1.00 96.94 113 THR A O 1
ATOM 866 N N . ILE A 1 114 ? 5.963 7.457 -8.353 1.00 95.62 114 ILE A N 1
ATOM 867 C CA . ILE A 1 114 ? 5.116 6.795 -9.345 1.00 95.62 114 ILE A CA 1
ATOM 868 C C . ILE A 1 114 ? 3.736 7.445 -9.370 1.00 95.62 114 ILE A C 1
ATOM 870 O O . ILE A 1 114 ? 3.024 7.423 -8.368 1.00 95.62 114 ILE A O 1
ATOM 874 N N . SER A 1 115 ? 3.303 7.990 -10.506 1.00 95.06 115 SER A N 1
ATOM 875 C CA . SER A 1 115 ? 1.978 8.624 -10.557 1.00 95.06 115 SER A CA 1
ATOM 876 C C . SER A 1 115 ? 0.857 7.580 -10.561 1.00 95.06 115 SER A C 1
ATOM 878 O O . SER A 1 115 ? -0.036 7.636 -9.715 1.00 95.06 115 SER A O 1
ATOM 880 N N . THR A 1 116 ? 0.909 6.595 -11.463 1.00 95.88 116 THR A N 1
ATOM 881 C CA . THR A 1 116 ? -0.162 5.592 -11.608 1.00 95.88 116 THR A CA 1
ATOM 882 C C . THR A 1 116 ? 0.376 4.171 -11.743 1.00 95.88 116 THR A C 1
ATOM 884 O O . THR A 1 116 ? 1.230 3.888 -12.584 1.00 95.88 116 THR A O 1
ATOM 887 N N . VAL A 1 117 ? -0.188 3.248 -10.958 1.00 95.06 117 VAL A N 1
ATOM 888 C CA . VAL A 1 117 ? 0.076 1.805 -11.040 1.00 95.06 117 VAL A CA 1
ATOM 889 C C . VAL A 1 117 ? -1.232 1.025 -11.131 1.00 95.06 117 VAL A C 1
ATOM 891 O O . VAL A 1 117 ? -2.032 1.025 -10.199 1.00 95.06 117 VAL A O 1
ATOM 894 N N . TYR A 1 118 ? -1.436 0.266 -12.204 1.00 95.88 118 TYR A N 1
ATOM 895 C CA . TYR A 1 118 ? -2.636 -0.570 -12.309 1.00 95.88 118 TYR A CA 1
ATOM 896 C C . TYR A 1 118 ? -2.490 -1.873 -11.518 1.00 95.88 118 TYR A C 1
ATOM 898 O O . TYR A 1 118 ? -3.325 -2.212 -10.679 1.00 95.88 118 TYR A O 1
ATOM 906 N N . LYS A 1 119 ? -1.405 -2.621 -11.740 1.00 97.25 119 LYS A N 1
ATOM 907 C CA . LYS A 1 119 ? -1.168 -3.897 -11.060 1.00 97.25 119 LYS A CA 1
ATOM 908 C C . LYS A 1 119 ? 0.292 -4.080 -10.678 1.00 97.25 119 LYS A C 1
ATOM 910 O O . LYS A 1 119 ? 1.173 -4.165 -11.533 1.00 97.25 119 LYS A O 1
ATOM 915 N N . THR A 1 120 ? 0.539 -4.262 -9.385 1.00 96.25 120 THR A N 1
ATOM 916 C CA . THR A 1 120 ? 1.888 -4.504 -8.864 1.00 96.25 120 THR A CA 1
ATOM 917 C C . THR A 1 120 ? 1.963 -5.712 -7.943 1.00 96.25 120 THR A C 1
ATOM 919 O O . THR A 1 120 ? 1.101 -5.943 -7.091 1.00 96.25 120 THR A O 1
ATOM 922 N N . ILE A 1 121 ? 3.032 -6.486 -8.117 1.00 97.81 121 ILE A N 1
ATOM 923 C CA . ILE A 1 121 ? 3.525 -7.440 -7.129 1.00 97.81 121 ILE A CA 1
ATOM 924 C C . ILE A 1 121 ? 4.926 -6.990 -6.737 1.00 97.81 121 ILE A C 1
ATOM 926 O O . ILE A 1 121 ? 5.828 -6.929 -7.573 1.00 97.81 121 ILE A O 1
ATOM 930 N N . SER A 1 122 ? 5.122 -6.695 -5.459 1.00 97.31 122 SER A N 1
ATOM 931 C CA . SER A 1 122 ? 6.376 -6.134 -4.963 1.00 97.31 122 SER A CA 1
ATOM 932 C C . SER A 1 122 ? 6.887 -6.886 -3.744 1.00 97.31 122 SER A C 1
ATOM 934 O O . SER A 1 122 ? 6.124 -7.336 -2.883 1.00 97.31 122 SER A O 1
ATOM 936 N N . ARG A 1 123 ? 8.209 -7.047 -3.674 1.00 98.31 123 ARG A N 1
ATOM 937 C CA . ARG A 1 123 ? 8.853 -7.689 -2.532 1.00 98.31 123 ARG A CA 1
ATOM 938 C C . ARG A 1 123 ? 10.173 -7.027 -2.180 1.00 98.31 123 ARG A C 1
ATOM 940 O O . ARG A 1 123 ? 11.096 -7.058 -2.994 1.00 98.31 123 ARG A O 1
ATOM 947 N N . LYS A 1 124 ? 10.315 -6.620 -0.916 1.00 98.31 124 LYS A N 1
ATOM 948 C CA . LYS A 1 124 ? 11.523 -5.960 -0.397 1.00 98.31 124 LYS A CA 1
ATOM 949 C C . LYS A 1 124 ? 11.835 -4.654 -1.123 1.00 98.31 124 LYS A C 1
ATOM 951 O O . LYS A 1 124 ? 12.993 -4.422 -1.444 1.00 98.31 124 LYS A O 1
ATOM 956 N N . ASN A 1 125 ? 10.816 -3.864 -1.434 1.00 97.94 125 ASN A N 1
ATOM 957 C CA . ASN A 1 125 ? 11.015 -2.570 -2.072 1.00 97.94 125 ASN A CA 1
ATOM 958 C C . ASN A 1 125 ? 10.842 -1.422 -1.078 1.00 97.94 125 ASN A C 1
ATOM 960 O O . ASN A 1 125 ? 10.075 -1.547 -0.122 1.00 97.94 125 ASN A O 1
ATOM 964 N N . THR A 1 126 ? 11.488 -0.306 -1.392 1.00 98.31 126 THR A N 1
ATOM 965 C CA . THR A 1 126 ? 11.234 1.003 -0.785 1.00 98.31 126 THR A CA 1
ATOM 966 C C . THR A 1 126 ? 10.547 1.877 -1.825 1.00 98.31 126 THR A C 1
ATOM 968 O O . THR A 1 126 ? 11.006 1.922 -2.970 1.00 98.31 126 THR A O 1
ATOM 971 N N . LEU A 1 127 ? 9.413 2.480 -1.465 1.00 96.50 127 LEU A N 1
ATOM 972 C CA . LEU A 1 127 ? 8.683 3.400 -2.333 1.00 96.50 127 LEU A CA 1
ATOM 973 C C . LEU A 1 127 ? 8.346 4.683 -1.573 1.00 96.50 127 LEU A C 1
ATOM 975 O O . LEU A 1 127 ? 7.722 4.604 -0.511 1.00 96.50 127 LEU A O 1
ATOM 979 N N . ASP A 1 128 ? 8.705 5.838 -2.131 1.00 97.00 128 ASP A N 1
ATOM 980 C CA . ASP A 1 128 ? 8.475 7.115 -1.450 1.00 97.00 128 ASP A CA 1
ATOM 981 C C . ASP A 1 128 ? 7.065 7.634 -1.726 1.00 97.00 128 ASP A C 1
ATOM 983 O O . ASP A 1 128 ? 6.263 7.754 -0.807 1.00 97.00 128 ASP A O 1
ATOM 987 N N . THR A 1 129 ? 6.711 7.882 -2.985 1.00 97.06 129 THR A N 1
ATOM 988 C CA . THR A 1 129 ? 5.404 8.446 -3.341 1.00 97.06 129 THR A CA 1
ATOM 989 C C . THR A 1 129 ? 4.723 7.645 -4.439 1.00 97.06 129 THR A C 1
ATOM 991 O O . THR A 1 129 ? 5.283 7.428 -5.516 1.00 97.06 129 THR A O 1
ATOM 994 N N . ILE A 1 130 ? 3.471 7.249 -4.186 1.00 95.31 130 ILE A N 1
ATOM 995 C CA . ILE A 1 130 ? 2.574 6.717 -5.214 1.00 95.31 130 ILE A CA 1
ATOM 996 C C . ILE A 1 130 ? 1.226 7.431 -5.162 1.00 95.31 130 ILE A C 1
ATOM 998 O O . ILE A 1 130 ? 0.523 7.364 -4.151 1.00 95.31 130 ILE A O 1
ATOM 1002 N N . SER A 1 131 ? 0.825 8.064 -6.265 1.00 94.62 131 SER A N 1
ATOM 1003 C CA . SER A 1 131 ? -0.443 8.801 -6.289 1.00 94.62 131 SER A CA 1
ATOM 1004 C C . SER A 1 131 ? -1.643 7.859 -6.411 1.00 94.62 131 SER A C 1
ATOM 1006 O O . SER A 1 131 ? -2.560 7.930 -5.596 1.00 94.62 131 SER A O 1
ATOM 1008 N N . THR A 1 132 ? -1.645 6.945 -7.385 1.00 95.38 132 THR A N 1
ATOM 1009 C CA . THR A 1 132 ? -2.792 6.051 -7.623 1.00 95.38 132 THR A CA 1
ATOM 1010 C C . THR A 1 132 ? -2.365 4.602 -7.813 1.00 95.38 132 THR A C 1
ATOM 1012 O O . THR A 1 132 ? -1.493 4.308 -8.634 1.00 95.38 132 THR A O 1
ATOM 1015 N N . VAL A 1 133 ? -3.024 3.679 -7.102 1.00 94.88 133 VAL A N 1
ATOM 1016 C CA . VAL A 1 133 ? -2.872 2.231 -7.302 1.00 94.88 133 VAL A CA 1
ATOM 1017 C C . VAL A 1 133 ? -4.226 1.530 -7.381 1.00 94.88 133 VAL A C 1
ATOM 1019 O O . VAL A 1 133 ? -5.013 1.588 -6.440 1.00 94.88 133 VAL A O 1
ATOM 1022 N N . ASP A 1 134 ? -4.472 0.783 -8.457 1.00 96.44 134 ASP A N 1
ATOM 1023 C CA . ASP A 1 134 ? -5.662 -0.079 -8.557 1.00 96.44 134 ASP A CA 1
ATOM 1024 C C . ASP A 1 134 ? -5.466 -1.360 -7.723 1.00 96.44 134 ASP A C 1
ATOM 1026 O O . ASP A 1 134 ? -6.159 -1.593 -6.732 1.00 96.44 134 ASP A O 1
ATOM 1030 N N . LYS A 1 135 ? -4.471 -2.194 -8.054 1.00 96.56 135 LYS A N 1
ATOM 1031 C CA . LYS A 1 135 ? -4.234 -3.469 -7.353 1.00 96.56 135 LYS A CA 1
ATOM 1032 C C . LYS A 1 135 ? -2.780 -3.648 -6.950 1.00 96.56 135 LYS A C 1
ATOM 1034 O O . LYS A 1 135 ? -1.881 -3.684 -7.791 1.00 96.56 135 LYS A O 1
ATOM 1039 N N . THR A 1 136 ? -2.552 -3.904 -5.664 1.00 95.88 136 THR A N 1
ATOM 1040 C CA . THR A 1 136 ? -1.218 -4.210 -5.138 1.00 95.88 136 THR A CA 1
ATOM 1041 C C . THR A 1 136 ? -1.196 -5.452 -4.260 1.00 95.88 136 THR A C 1
ATOM 1043 O O . THR A 1 136 ? -2.043 -5.655 -3.387 1.00 95.88 136 THR A O 1
ATOM 1046 N N . SER A 1 137 ? -0.178 -6.284 -4.481 1.00 97.62 137 SER A N 1
ATOM 1047 C CA . SER A 1 137 ? 0.267 -7.293 -3.529 1.00 97.62 137 SER A CA 1
ATOM 1048 C C . SER A 1 137 ? 1.708 -6.999 -3.132 1.00 97.62 137 SER A C 1
ATOM 1050 O O . SER A 1 137 ? 2.606 -6.974 -3.975 1.00 97.62 137 SER A O 1
ATOM 1052 N N . SER A 1 138 ? 1.939 -6.762 -1.847 1.00 97.25 138 SER A N 1
ATOM 1053 C CA . SER A 1 138 ? 3.240 -6.324 -1.344 1.00 97.25 138 SER A CA 1
ATOM 1054 C C . SER A 1 138 ? 3.692 -7.147 -0.148 1.00 97.25 138 SER A C 1
ATOM 1056 O O . SER A 1 138 ? 2.893 -7.565 0.697 1.00 97.25 138 SER A O 1
ATOM 1058 N N . ARG A 1 139 ? 5.002 -7.400 -0.083 1.00 98.44 139 ARG A N 1
ATOM 1059 C CA . ARG A 1 139 ? 5.603 -8.115 1.038 1.00 98.44 139 ARG A CA 1
ATOM 1060 C C . ARG A 1 139 ? 6.962 -7.557 1.431 1.00 98.44 139 ARG A C 1
ATOM 1062 O O . ARG A 1 139 ? 7.893 -7.597 0.624 1.00 98.44 139 ARG A O 1
ATOM 1069 N N . ASN A 1 140 ? 7.117 -7.258 2.717 1.00 98.50 140 ASN A N 1
ATOM 1070 C CA . ASN A 1 140 ? 8.344 -6.713 3.291 1.00 98.50 140 ASN A CA 1
ATOM 1071 C C . ASN A 1 140 ? 8.750 -5.383 2.632 1.00 98.50 140 ASN A C 1
ATOM 1073 O O . ASN A 1 140 ? 9.921 -5.221 2.303 1.00 98.50 140 ASN A O 1
ATOM 1077 N N . ASN A 1 141 ? 7.797 -4.496 2.361 1.00 98.25 141 ASN A N 1
ATOM 1078 C CA . ASN A 1 141 ? 8.077 -3.190 1.768 1.00 98.25 141 ASN A CA 1
ATOM 1079 C C . ASN A 1 141 ? 8.008 -2.067 2.805 1.00 98.25 141 ASN A C 1
ATOM 1081 O O . ASN A 1 141 ? 7.253 -2.166 3.774 1.00 98.25 141 ASN A O 1
ATOM 1085 N N . THR A 1 142 ? 8.715 -0.981 2.507 1.00 98.50 142 THR A N 1
ATOM 1086 C CA . THR A 1 142 ? 8.559 0.322 3.160 1.00 98.50 142 THR A CA 1
ATOM 1087 C C . THR A 1 142 ? 7.897 1.276 2.172 1.00 98.50 142 THR A C 1
ATOM 1089 O O . THR A 1 142 ? 8.359 1.385 1.035 1.00 98.50 142 THR A O 1
ATOM 1092 N N . LEU A 1 143 ? 6.790 1.903 2.573 1.00 97.06 143 LEU A N 1
ATOM 1093 C CA . LEU A 1 143 ? 5.997 2.819 1.749 1.00 97.06 143 LEU A CA 1
ATOM 1094 C C . LEU A 1 143 ? 5.817 4.136 2.517 1.00 97.06 143 LEU A C 1
ATOM 1096 O O . LEU A 1 143 ? 5.282 4.110 3.625 1.00 97.06 143 LEU A O 1
ATOM 1100 N N . HIS A 1 144 ? 6.238 5.273 1.962 1.00 97.38 144 HIS A N 1
ATOM 1101 C CA . HIS A 1 144 ? 6.073 6.559 2.649 1.00 97.38 144 HIS A CA 1
ATOM 1102 C C . HIS A 1 144 ? 4.676 7.144 2.425 1.00 97.38 144 HIS A C 1
ATOM 1104 O O . HIS A 1 144 ? 3.877 7.178 3.357 1.00 97.38 144 HIS A O 1
ATOM 1110 N N . THR A 1 145 ? 4.340 7.510 1.192 1.00 97.81 145 THR A N 1
ATOM 1111 C CA . THR A 1 145 ? 3.095 8.215 0.876 1.00 97.81 145 THR A CA 1
ATOM 1112 C C . THR A 1 145 ? 2.320 7.500 -0.218 1.00 97.81 145 THR A C 1
ATOM 1114 O O . THR A 1 145 ? 2.809 7.299 -1.332 1.00 97.81 145 THR A O 1
ATOM 1117 N N . LEU A 1 146 ? 1.071 7.149 0.090 1.00 96.06 146 LEU A N 1
ATOM 1118 C CA . LEU A 1 146 ? 0.120 6.581 -0.859 1.00 96.06 146 LEU A CA 1
ATOM 1119 C C . LEU A 1 146 ? -1.167 7.414 -0.872 1.00 96.06 146 LEU A C 1
ATOM 1121 O O . LEU A 1 146 ? -1.843 7.523 0.153 1.00 96.06 146 LEU A O 1
ATOM 1125 N N . CYS A 1 147 ? -1.542 7.983 -2.019 1.00 94.19 147 CYS A N 1
ATOM 1126 C CA . CYS A 1 147 ? -2.730 8.840 -2.072 1.00 94.19 147 CYS A CA 1
ATOM 1127 C C . CYS A 1 147 ? -4.025 8.032 -2.216 1.00 94.19 147 CYS A C 1
ATOM 1129 O O . CYS A 1 147 ? -4.844 8.022 -1.300 1.00 94.19 147 CYS A O 1
ATOM 1131 N N . THR A 1 148 ? -4.215 7.329 -3.334 1.00 95.75 148 THR A N 1
ATOM 1132 C CA . THR A 1 148 ? -5.463 6.600 -3.615 1.00 95.75 148 THR A CA 1
ATOM 1133 C C . THR A 1 148 ? -5.196 5.146 -3.969 1.00 95.75 148 THR A C 1
ATOM 1135 O O . THR A 1 148 ? -4.447 4.851 -4.901 1.00 95.75 148 THR A O 1
ATOM 1138 N N . LEU A 1 149 ? -5.835 4.231 -3.239 1.00 95.62 149 LEU A N 1
ATOM 1139 C CA . LEU A 1 149 ? -5.643 2.789 -3.377 1.00 95.62 149 LEU A CA 1
ATOM 1140 C C . LEU A 1 149 ? -7.004 2.076 -3.492 1.00 95.62 149 LEU A C 1
ATOM 1142 O O . LEU A 1 149 ? -7.840 2.205 -2.603 1.00 95.62 149 LEU A O 1
ATOM 1146 N N . ASP A 1 150 ? -7.243 1.279 -4.538 1.00 97.31 150 ASP A N 1
ATOM 1147 C CA . ASP A 1 150 ? -8.467 0.454 -4.613 1.00 97.31 150 ASP A CA 1
ATOM 1148 C C . ASP A 1 150 ? -8.302 -0.830 -3.781 1.00 97.31 150 ASP A C 1
ATOM 1150 O O . ASP A 1 150 ? -8.945 -0.997 -2.744 1.00 97.31 150 ASP A O 1
ATOM 1154 N N . LYS A 1 151 ? -7.402 -1.740 -4.179 1.00 97.50 151 LYS A N 1
ATOM 1155 C CA . LYS A 1 151 ? -7.224 -3.043 -3.512 1.00 97.50 151 LYS A CA 1
ATOM 1156 C C . LYS A 1 151 ? -5.787 -3.305 -3.095 1.00 97.50 151 LYS A C 1
ATOM 1158 O O . LYS A 1 151 ? -4.882 -3.414 -3.927 1.00 97.50 151 LYS A O 1
ATOM 1163 N N . ILE A 1 152 ? -5.609 -3.552 -1.801 1.00 96.44 152 ILE A N 1
ATOM 1164 C CA . ILE A 1 152 ? -4.314 -3.858 -1.196 1.00 96.44 152 ILE A CA 1
ATOM 1165 C C . ILE A 1 152 ? -4.350 -5.214 -0.512 1.00 96.44 152 ILE A C 1
ATOM 1167 O O . ILE A 1 152 ? -5.206 -5.495 0.328 1.00 96.44 152 ILE A O 1
ATOM 1171 N N . VAL A 1 153 ? -3.331 -6.017 -0.800 1.00 98.06 153 VAL A N 1
ATOM 1172 C CA . VAL A 1 153 ? -2.944 -7.157 0.025 1.00 98.06 153 VAL A CA 1
ATOM 1173 C C . VAL A 1 153 ? -1.501 -6.952 0.462 1.00 98.06 153 VAL A C 1
ATOM 1175 O O . VAL A 1 153 ? -0.595 -6.881 -0.369 1.00 98.06 153 VAL A O 1
ATOM 1178 N N . SER A 1 154 ? -1.269 -6.849 1.766 1.00 97.38 154 SER A N 1
ATOM 1179 C CA . SER A 1 154 ? 0.045 -6.499 2.310 1.00 97.38 154 SER A CA 1
ATOM 1180 C C . SER A 1 154 ? 0.457 -7.414 3.454 1.00 97.38 154 SER A C 1
ATOM 1182 O O . SER A 1 154 ? -0.370 -7.871 4.246 1.00 97.38 154 SER A O 1
ATOM 1184 N N . ARG A 1 155 ? 1.756 -7.707 3.531 1.00 98.44 155 ARG A N 1
ATOM 1185 C CA . ARG A 1 155 ? 2.315 -8.508 4.618 1.00 98.44 155 ARG A CA 1
ATOM 1186 C C . ARG A 1 155 ? 3.695 -8.025 5.031 1.00 98.44 155 ARG A C 1
ATOM 1188 O O . ARG A 1 155 ? 4.607 -8.025 4.202 1.00 98.44 155 ARG A O 1
ATOM 1195 N N . ASN A 1 156 ? 3.872 -7.804 6.331 1.00 98.50 156 ASN A N 1
ATOM 1196 C CA . ASN A 1 156 ? 5.123 -7.349 6.931 1.00 98.50 156 ASN A CA 1
ATOM 1197 C C . ASN A 1 156 ? 5.609 -6.017 6.334 1.00 98.50 156 ASN A C 1
ATOM 1199 O O . ASN A 1 156 ? 6.791 -5.890 6.022 1.00 98.50 156 ASN A O 1
ATOM 1203 N N . ASN A 1 157 ? 4.705 -5.077 6.081 1.00 98.31 157 ASN A N 1
ATOM 1204 C CA . ASN A 1 157 ? 5.059 -3.770 5.537 1.00 98.31 157 ASN A CA 1
ATOM 1205 C C . ASN A 1 157 ? 5.048 -2.690 6.618 1.00 98.31 157 ASN A C 1
ATOM 1207 O O . ASN A 1 157 ? 4.268 -2.769 7.568 1.00 98.31 157 ASN A O 1
ATOM 1211 N N . THR A 1 158 ? 5.837 -1.649 6.379 1.00 98.56 158 THR A N 1
ATOM 1212 C CA . THR A 1 158 ? 5.753 -0.368 7.083 1.00 98.56 158 THR A CA 1
ATOM 1213 C C . THR A 1 158 ? 5.166 0.663 6.127 1.00 98.56 158 THR A C 1
ATOM 1215 O O . THR A 1 158 ? 5.640 0.777 4.992 1.00 98.56 158 THR A O 1
ATOM 1218 N N . VAL A 1 159 ? 4.113 1.364 6.551 1.00 97.69 159 VAL A N 1
ATOM 1219 C CA . VAL A 1 159 ? 3.442 2.392 5.746 1.00 97.69 159 VAL A CA 1
ATOM 1220 C C . VAL A 1 159 ? 3.247 3.660 6.567 1.00 97.69 159 VAL A C 1
ATOM 1222 O O . VAL A 1 159 ? 2.532 3.627 7.560 1.00 97.69 159 VAL A O 1
ATOM 1225 N N . HIS A 1 160 ? 3.825 4.780 6.142 1.00 97.81 160 HIS A N 1
ATOM 1226 C CA . HIS A 1 160 ? 3.728 6.024 6.910 1.00 97.81 160 HIS A CA 1
ATOM 1227 C C . HIS A 1 160 ? 2.395 6.746 6.685 1.00 97.81 160 HIS A C 1
ATOM 1229 O O . HIS A 1 160 ? 1.728 7.153 7.632 1.00 97.81 160 HIS A O 1
ATOM 1235 N N . THR A 1 161 ? 1.958 6.913 5.437 1.00 97.88 161 THR A N 1
ATOM 1236 C CA . THR A 1 161 ? 0.736 7.673 5.143 1.00 97.88 161 THR A CA 1
ATOM 1237 C C . THR A 1 161 ? -0.073 7.053 4.014 1.00 97.88 161 THR A C 1
ATOM 1239 O O . THR A 1 161 ? 0.433 6.791 2.921 1.00 97.88 161 THR A O 1
ATOM 1242 N N . ILE A 1 162 ? -1.368 6.860 4.277 1.00 97.44 162 ILE A N 1
ATOM 1243 C CA . ILE A 1 162 ? -2.387 6.525 3.281 1.00 97.44 162 ILE A CA 1
ATOM 1244 C C . ILE A 1 162 ? -3.516 7.552 3.370 1.00 97.44 162 ILE A C 1
ATOM 1246 O O . ILE A 1 162 ? -4.169 7.662 4.407 1.00 97.44 162 ILE A O 1
ATOM 1250 N N . TYR A 1 163 ? -3.809 8.261 2.282 1.00 97.00 163 TYR A N 1
ATOM 1251 C CA . TYR A 1 163 ? -4.949 9.184 2.274 1.00 97.00 163 TYR A CA 1
ATOM 1252 C C . TYR A 1 163 ? -6.279 8.439 2.112 1.00 97.00 163 TYR A C 1
ATOM 1254 O O . TYR A 1 163 ? -7.196 8.623 2.910 1.00 97.00 163 TYR A O 1
ATOM 1262 N N . SER A 1 164 ? -6.398 7.568 1.110 1.00 96.06 164 SER A N 1
ATOM 1263 C CA . SER A 1 164 ? -7.640 6.842 0.846 1.00 96.06 164 SER A CA 1
ATOM 1264 C C . SER A 1 164 ? -7.389 5.417 0.373 1.00 96.06 164 SER A C 1
ATOM 1266 O O . SER A 1 164 ? -6.584 5.174 -0.532 1.00 96.06 164 SER A O 1
ATOM 1268 N N . VAL A 1 165 ? -8.118 4.468 0.965 1.00 96.88 165 VAL A N 1
ATOM 1269 C CA . VAL A 1 165 ? -8.161 3.081 0.501 1.00 96.88 165 VAL A CA 1
ATOM 1270 C C . VAL A 1 165 ? -9.580 2.506 0.509 1.00 96.88 165 VAL A C 1
ATOM 1272 O O . VAL A 1 165 ? -10.287 2.565 1.516 1.00 96.88 165 VAL A O 1
ATOM 1275 N N . ASP A 1 166 ? -9.991 1.881 -0.598 1.00 97.62 166 ASP A N 1
ATOM 1276 C CA . ASP A 1 166 ? -11.275 1.168 -0.662 1.00 97.62 166 ASP A CA 1
ATOM 1277 C C . ASP A 1 166 ? -11.195 -0.156 0.117 1.00 97.62 166 ASP A C 1
ATOM 1279 O O . ASP A 1 166 ? -11.907 -0.369 1.099 1.00 97.62 166 ASP A O 1
ATOM 1283 N N . LYS A 1 167 ? -10.294 -1.065 -0.269 1.00 97.69 167 LYS A N 1
ATOM 1284 C CA . LYS A 1 167 ? -10.177 -2.389 0.356 1.00 97.69 167 LYS A CA 1
ATOM 1285 C C . LYS A 1 167 ? -8.742 -2.724 0.716 1.00 97.69 167 LYS A C 1
ATOM 1287 O O . LYS A 1 167 ? -7.862 -2.785 -0.143 1.00 97.69 167 LYS A O 1
ATOM 1292 N N . THR A 1 168 ? -8.527 -3.082 1.977 1.00 96.69 168 THR A N 1
ATOM 1293 C CA . THR A 1 168 ? -7.228 -3.568 2.447 1.00 96.69 168 THR A CA 1
ATOM 1294 C C . THR A 1 168 ? -7.337 -4.871 3.225 1.00 96.69 168 THR A C 1
ATOM 1296 O O . THR A 1 168 ? -8.222 -5.064 4.062 1.00 96.69 168 THR A O 1
ATOM 1299 N N . ILE A 1 169 ? -6.404 -5.777 2.942 1.00 97.94 169 ILE A N 1
ATOM 1300 C CA . ILE A 1 169 ? -6.120 -6.947 3.763 1.00 97.94 169 ILE A CA 1
ATOM 1301 C C . ILE A 1 169 ? -4.649 -6.893 4.164 1.00 97.94 169 ILE A C 1
ATOM 1303 O O . ILE A 1 169 ? -3.759 -6.790 3.313 1.00 97.94 169 ILE A O 1
ATOM 1307 N N . SER A 1 170 ? -4.389 -6.952 5.466 1.00 97.19 170 SER A N 1
ATOM 1308 C CA . SER A 1 170 ? -3.057 -6.711 6.020 1.00 97.19 170 SER A CA 1
ATOM 1309 C C . SER A 1 170 ? -2.693 -7.684 7.138 1.00 97.19 170 SER A C 1
ATOM 1311 O O . SER A 1 170 ? -3.524 -8.041 7.977 1.00 97.19 170 SER A O 1
ATOM 1313 N N . TRP A 1 171 ? -1.425 -8.100 7.144 1.00 98.44 171 TRP A N 1
ATOM 1314 C CA . TRP A 1 171 ? -0.866 -8.975 8.172 1.00 98.44 171 TRP A CA 1
ATOM 1315 C C . TRP A 1 171 ? 0.508 -8.511 8.633 1.00 98.44 171 TRP A C 1
ATOM 1317 O O . TRP A 1 171 ? 1.432 -8.441 7.818 1.00 98.44 171 TRP A O 1
ATOM 1327 N N . ASN A 1 172 ? 0.669 -8.352 9.947 1.00 98.38 172 ASN A N 1
ATOM 1328 C CA . ASN A 1 172 ? 1.925 -7.952 10.586 1.00 98.38 172 ASN A CA 1
ATOM 1329 C C . ASN A 1 172 ? 2.485 -6.628 10.039 1.00 98.38 172 ASN A C 1
ATOM 1331 O O . ASN A 1 172 ? 3.678 -6.540 9.756 1.00 98.38 172 ASN A O 1
ATOM 1335 N N . ASN A 1 173 ? 1.631 -5.639 9.807 1.00 98.12 173 ASN A N 1
ATOM 1336 C CA . ASN A 1 173 ? 2.065 -4.336 9.317 1.00 98.12 173 ASN A CA 1
ATOM 1337 C C . ASN A 1 173 ? 2.134 -3.301 10.443 1.00 98.12 173 ASN A C 1
ATOM 1339 O O . ASN A 1 173 ? 1.368 -3.374 11.404 1.00 98.12 173 ASN A O 1
ATOM 1343 N N . THR A 1 174 ? 2.974 -2.293 10.231 1.00 98.50 174 THR A N 1
ATOM 1344 C CA . THR A 1 174 ? 2.979 -1.036 10.987 1.00 98.50 174 THR A CA 1
ATOM 1345 C C . THR A 1 174 ? 2.469 0.071 10.073 1.00 98.50 174 THR A C 1
ATOM 1347 O O . THR A 1 174 ? 2.944 0.184 8.938 1.00 98.50 174 THR A O 1
ATOM 1350 N N . LEU A 1 175 ? 1.468 0.824 10.526 1.00 97.31 175 LEU A N 1
ATOM 1351 C CA . LEU A 1 175 ? 0.858 1.911 9.768 1.00 97.31 175 LEU A CA 1
ATOM 1352 C C . LEU A 1 175 ? 0.753 3.165 10.637 1.00 97.31 175 LEU A C 1
ATOM 1354 O O . LEU A 1 175 ? 0.098 3.112 11.667 1.00 97.31 175 LEU A O 1
ATOM 1358 N N . ASP A 1 176 ? 1.314 4.293 10.216 1.00 97.88 176 ASP A N 1
ATOM 1359 C CA . ASP A 1 176 ? 1.292 5.480 11.083 1.00 97.88 176 ASP A CA 1
ATOM 1360 C C . ASP A 1 176 ? -0.034 6.231 10.896 1.00 97.88 176 ASP A C 1
ATOM 1362 O O . ASP A 1 176 ? -0.830 6.359 11.820 1.00 97.88 176 ASP A O 1
ATOM 1366 N N . THR A 1 177 ? -0.335 6.687 9.675 1.00 97.81 177 THR A N 1
ATOM 1367 C CA . THR A 1 177 ? -1.544 7.481 9.401 1.00 97.81 177 THR A CA 1
ATOM 1368 C C . THR A 1 177 ? -2.367 6.926 8.248 1.00 97.81 177 THR A C 1
ATOM 1370 O O . THR A 1 177 ? -1.869 6.732 7.136 1.00 97.81 177 THR A O 1
ATOM 1373 N N . ILE A 1 178 ? -3.671 6.753 8.487 1.00 97.12 178 ILE A N 1
ATOM 1374 C CA . ILE A 1 178 ? -4.665 6.506 7.442 1.00 97.12 178 ILE A CA 1
ATOM 1375 C C . ILE A 1 178 ? -5.832 7.492 7.555 1.00 97.12 178 ILE A C 1
ATOM 1377 O O . ILE A 1 178 ? -6.554 7.502 8.551 1.00 97.12 178 ILE A O 1
ATOM 1381 N N . SER A 1 179 ? -6.077 8.305 6.525 1.00 96.62 179 SER A N 1
ATOM 1382 C CA . SER A 1 179 ? -7.182 9.273 6.577 1.00 96.62 179 SER A CA 1
ATOM 1383 C C . SER A 1 179 ? -8.545 8.610 6.351 1.00 96.62 179 SER A C 1
ATOM 1385 O O . SER A 1 179 ? -9.462 8.829 7.140 1.00 96.62 179 SER A O 1
ATOM 1387 N N . SER A 1 180 ? -8.698 7.776 5.320 1.00 96.00 180 SER A N 1
ATOM 1388 C CA . SER A 1 180 ? -9.977 7.122 5.018 1.00 96.00 180 SER A CA 1
ATOM 1389 C C . SER A 1 180 ? -9.815 5.673 4.570 1.00 96.00 180 SER A C 1
ATOM 1391 O O . SER A 1 180 ? -8.978 5.356 3.720 1.00 96.00 180 SER A O 1
ATOM 1393 N N . VAL A 1 181 ? -10.651 4.794 5.127 1.00 96.12 181 VAL A N 1
ATOM 1394 C CA . VAL A 1 181 ? -10.765 3.388 4.734 1.00 96.12 181 VAL A CA 1
ATOM 1395 C C . VAL A 1 181 ? -12.222 2.986 4.584 1.00 96.12 181 VAL A C 1
ATOM 1397 O O . VAL A 1 181 ? -13.005 3.090 5.527 1.00 96.12 181 VAL A O 1
ATOM 1400 N N . TYR A 1 182 ? -12.581 2.407 3.443 1.00 97.38 182 TYR A N 1
ATOM 1401 C CA . TYR A 1 182 ? -13.911 1.826 3.299 1.00 97.38 182 TYR A CA 1
ATOM 1402 C C . TYR A 1 182 ? -13.996 0.442 3.970 1.00 97.38 182 TYR A C 1
ATOM 1404 O O . TYR A 1 182 ? -14.818 0.210 4.855 1.00 97.38 182 TYR A O 1
ATOM 1412 N N . LYS A 1 183 ? -13.112 -0.496 3.616 1.00 97.75 183 LYS A N 1
ATOM 1413 C CA . LYS A 1 183 ? -13.086 -1.854 4.184 1.00 97.75 183 LYS A CA 1
ATOM 1414 C C . LYS A 1 183 ? -11.673 -2.299 4.539 1.00 97.75 183 LYS A C 1
ATOM 1416 O O . LYS A 1 183 ? -10.793 -2.359 3.681 1.00 97.75 183 LYS A O 1
ATOM 1421 N N . THR A 1 184 ? -11.483 -2.732 5.782 1.00 96.94 184 THR A N 1
ATOM 1422 C CA . THR A 1 184 ? -10.222 -3.327 6.241 1.00 96.94 184 THR A CA 1
ATOM 1423 C C . THR A 1 184 ? -10.418 -4.660 6.950 1.00 96.94 184 THR A C 1
ATOM 1425 O O . THR A 1 184 ? -11.309 -4.832 7.783 1.00 96.94 184 THR A O 1
ATOM 1428 N N . VAL A 1 185 ? -9.541 -5.608 6.621 1.00 98.12 185 VAL A N 1
ATOM 1429 C CA . VAL A 1 185 ? -9.298 -6.817 7.406 1.00 98.12 185 VAL A CA 1
ATOM 1430 C C . VAL A 1 185 ? -7.833 -6.817 7.817 1.00 98.12 185 VAL A C 1
ATOM 1432 O O . VAL A 1 185 ? -6.935 -6.782 6.975 1.00 98.12 185 VAL A O 1
ATOM 1435 N N . SER A 1 186 ? -7.579 -6.869 9.116 1.00 97.56 186 SER A N 1
ATOM 1436 C CA . SER A 1 186 ? -6.229 -6.740 9.659 1.00 97.56 186 SER A CA 1
ATOM 1437 C C . SER A 1 186 ? -5.950 -7.772 10.738 1.00 97.56 186 SER A C 1
ATOM 1439 O O . SER A 1 186 ? -6.828 -8.155 11.518 1.00 97.56 186 SER A O 1
ATOM 1441 N N . ARG A 1 187 ? -4.704 -8.241 10.779 1.00 98.44 187 ARG A N 1
ATOM 1442 C CA . ARG A 1 187 ? -4.251 -9.152 11.823 1.00 98.44 187 ARG A CA 1
ATOM 1443 C C . ARG A 1 187 ? -2.810 -8.879 12.223 1.00 98.44 187 ARG A C 1
ATOM 1445 O O . ARG A 1 187 ? -1.927 -8.918 11.367 1.00 98.44 187 ARG A O 1
ATOM 1452 N N . ASN A 1 188 ? -2.588 -8.776 13.531 1.00 98.38 188 ASN A N 1
ATOM 1453 C CA . ASN A 1 188 ? -1.289 -8.496 14.139 1.00 98.38 188 ASN A CA 1
ATOM 1454 C C . ASN A 1 188 ? -0.681 -7.164 13.665 1.00 98.38 188 ASN A C 1
ATOM 1456 O O . ASN A 1 188 ? 0.517 -7.104 13.411 1.00 98.38 188 ASN A O 1
ATOM 1460 N N . ASN A 1 189 ? -1.494 -6.129 13.472 1.00 98.19 189 ASN A N 1
ATOM 1461 C CA . ASN A 1 189 ? -1.000 -4.827 13.033 1.00 9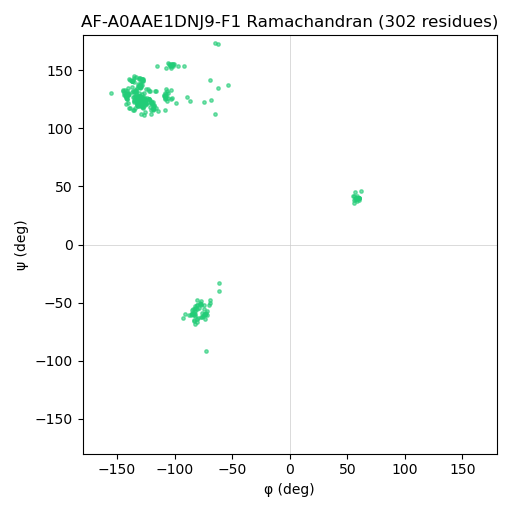8.19 189 ASN A CA 1
ATOM 1462 C C . ASN A 1 189 ? -0.892 -3.834 14.190 1.00 98.19 189 ASN A C 1
ATOM 1464 O O . ASN A 1 189 ? -1.687 -3.887 15.130 1.00 98.19 189 ASN A O 1
ATOM 1468 N N . THR A 1 190 ? 0.018 -2.879 14.029 1.00 98.44 190 THR A N 1
ATOM 1469 C CA . THR A 1 190 ? 0.067 -1.640 14.810 1.00 98.44 190 THR A CA 1
ATOM 1470 C C . THR A 1 190 ? -0.372 -0.486 13.919 1.00 98.44 190 THR A C 1
ATOM 1472 O O . THR A 1 190 ? 0.046 -0.422 12.758 1.00 98.44 190 THR A O 1
ATOM 1475 N N . LEU A 1 191 ? -1.245 0.374 14.436 1.00 97.06 191 LEU A N 1
ATOM 1476 C CA . LEU A 1 191 ? -1.778 1.522 13.717 1.00 97.06 191 LEU A CA 1
ATOM 1477 C C . LEU A 1 191 ? -1.926 2.734 14.643 1.00 97.06 191 LEU A C 1
ATOM 1479 O O . LEU A 1 191 ? -2.700 2.668 15.597 1.00 97.06 191 LEU A O 1
ATOM 1483 N N . ASP A 1 192 ? -1.261 3.842 14.327 1.00 97.50 192 ASP A N 1
ATOM 1484 C CA . ASP A 1 192 ? -1.253 5.000 15.230 1.00 97.50 192 ASP A CA 1
ATOM 1485 C C . ASP A 1 192 ? -2.517 5.848 15.043 1.00 97.50 192 ASP A C 1
ATOM 1487 O O . ASP A 1 192 ? -3.260 6.111 15.985 1.00 97.50 192 ASP A O 1
ATOM 1491 N N . THR A 1 193 ? -2.822 6.261 13.812 1.00 97.44 193 THR A N 1
ATOM 1492 C CA . THR A 1 193 ? -3.962 7.145 13.535 1.00 97.44 193 THR A CA 1
ATOM 1493 C C . THR A 1 193 ? -4.795 6.668 12.358 1.00 97.44 193 THR A C 1
ATOM 1495 O O . THR A 1 193 ? -4.300 6.453 11.251 1.00 97.44 193 THR A O 1
ATOM 1498 N N . MET A 1 194 ? -6.107 6.588 12.575 1.00 95.56 194 MET A N 1
ATOM 1499 C CA . MET A 1 194 ? -7.092 6.324 11.536 1.00 95.56 194 MET A CA 1
ATOM 1500 C C . MET A 1 194 ? -8.296 7.256 11.666 1.00 95.56 194 MET A C 1
ATOM 1502 O O . MET A 1 194 ? -9.024 7.218 12.653 1.00 95.56 194 MET A O 1
ATOM 1506 N N . SER A 1 195 ? -8.524 8.122 10.679 1.00 95.06 195 SER A N 1
ATOM 1507 C CA . SER A 1 195 ? -9.577 9.138 10.806 1.00 95.06 195 SER A CA 1
ATOM 1508 C C . SER A 1 195 ? -10.969 8.562 10.534 1.00 95.06 195 SER A C 1
ATOM 1510 O O . SER A 1 195 ? -11.787 8.512 11.449 1.00 95.06 195 SER A O 1
ATOM 1512 N N . THR A 1 196 ? -11.252 8.079 9.322 1.00 95.31 196 THR A N 1
ATOM 1513 C CA . THR A 1 196 ? -12.586 7.563 8.961 1.00 95.31 196 THR A CA 1
ATOM 1514 C C . THR A 1 196 ? -12.532 6.115 8.495 1.00 95.31 196 THR A C 1
ATOM 1516 O O . THR A 1 196 ? -11.733 5.762 7.627 1.00 95.31 196 THR A O 1
ATOM 1519 N N . VAL A 1 197 ? -13.419 5.281 9.042 1.00 95.38 197 VAL A N 1
ATOM 1520 C CA . VAL A 1 197 ? -13.547 3.864 8.687 1.00 95.38 197 VAL A CA 1
ATOM 1521 C C . VAL A 1 197 ? -15.010 3.482 8.521 1.00 95.38 197 VAL A C 1
ATOM 1523 O O . VAL A 1 197 ? -15.787 3.597 9.465 1.00 95.38 197 VAL A O 1
ATOM 1526 N N . ASP A 1 198 ? -15.390 2.944 7.362 1.00 97.06 198 ASP A N 1
ATOM 1527 C CA . ASP A 1 198 ? -16.725 2.346 7.207 1.00 97.06 198 ASP A CA 1
ATOM 1528 C C . ASP A 1 198 ? -16.774 0.969 7.895 1.00 97.06 198 ASP A C 1
ATOM 1530 O O . ASP A 1 198 ? -17.540 0.745 8.830 1.00 97.06 198 ASP A O 1
ATOM 1534 N N . LYS A 1 199 ? -15.919 0.022 7.492 1.00 97.25 199 LYS A N 1
ATOM 1535 C CA . LYS A 1 199 ? -15.932 -1.345 8.039 1.00 97.25 199 LYS A CA 1
ATOM 1536 C C . LYS A 1 199 ? -14.540 -1.849 8.380 1.00 97.25 199 LYS A C 1
ATOM 1538 O O . LYS A 1 199 ? -13.664 -1.919 7.518 1.00 97.25 199 LYS A O 1
ATOM 1543 N N . THR A 1 200 ? -14.372 -2.329 9.609 1.00 96.56 200 THR A N 1
ATOM 1544 C CA . THR A 1 200 ? -13.134 -2.972 10.062 1.00 96.56 200 THR A CA 1
ATOM 1545 C C . THR A 1 200 ? -13.384 -4.317 10.734 1.00 96.56 200 THR A C 1
ATOM 1547 O O . THR A 1 200 ? -14.274 -4.475 11.570 1.00 96.56 200 THR A O 1
ATOM 1550 N N . VAL A 1 201 ? -12.565 -5.302 10.365 1.00 98.00 201 VAL A N 1
ATOM 1551 C CA . VAL A 1 201 ? -12.400 -6.559 11.094 1.00 98.00 201 VAL A CA 1
ATOM 1552 C C . VAL A 1 201 ? -10.941 -6.675 11.499 1.00 98.00 201 VAL A C 1
ATOM 1554 O O . VAL A 1 201 ? -10.045 -6.670 10.653 1.00 98.00 201 VAL A O 1
ATOM 1557 N N . SER A 1 202 ? -10.689 -6.798 12.795 1.00 97.44 202 SER A N 1
ATOM 1558 C CA . SER A 1 202 ? -9.335 -6.763 13.340 1.00 97.44 202 SER A CA 1
ATOM 1559 C C . SER A 1 202 ? -9.104 -7.857 14.373 1.00 97.44 202 SER A C 1
ATOM 1561 O O . SER A 1 202 ? -9.993 -8.217 15.153 1.00 97.44 202 SER A O 1
ATOM 1563 N N . ARG A 1 203 ? -7.890 -8.411 14.372 1.00 98.38 203 ARG A N 1
ATOM 1564 C CA . ARG A 1 203 ? -7.482 -9.420 15.345 1.00 98.38 203 ARG A CA 1
ATOM 1565 C C . ARG A 1 203 ? -6.044 -9.223 15.796 1.00 98.38 203 ARG A C 1
ATOM 1567 O O . ARG A 1 203 ? -5.145 -9.290 14.962 1.00 98.38 203 ARG A O 1
ATOM 1574 N N . ASN A 1 204 ? -5.835 -9.182 17.110 1.00 98.44 204 ASN A N 1
ATOM 1575 C CA . ASN A 1 204 ? -4.521 -9.002 17.730 1.00 98.44 204 ASN A CA 1
ATOM 1576 C C . ASN A 1 204 ? -3.834 -7.694 17.297 1.00 98.44 204 ASN A C 1
ATOM 1578 O O . ASN A 1 204 ? -2.642 -7.707 17.006 1.00 98.44 204 ASN A O 1
ATOM 1582 N N . ASN A 1 205 ? -4.578 -6.599 17.173 1.00 98.06 205 ASN A N 1
ATOM 1583 C CA . ASN A 1 205 ? -4.008 -5.319 16.766 1.00 98.06 205 ASN A CA 1
ATOM 1584 C C . ASN A 1 205 ? -3.867 -4.349 17.941 1.00 98.06 205 ASN A C 1
ATOM 1586 O O . ASN A 1 205 ? -4.660 -4.394 18.884 1.00 98.06 205 ASN A O 1
ATOM 1590 N N . THR A 1 206 ? -2.931 -3.416 17.795 1.00 98.25 206 THR A N 1
ATOM 1591 C CA . THR A 1 206 ? -2.829 -2.203 18.612 1.00 98.25 206 THR A CA 1
ATOM 1592 C C . THR A 1 206 ? -3.226 -1.008 17.757 1.00 98.25 206 THR A C 1
ATOM 1594 O O . THR A 1 206 ? -2.707 -0.849 16.651 1.00 98.25 206 THR A O 1
ATOM 1597 N N . LEU A 1 207 ? -4.196 -0.226 18.228 1.00 96.31 207 LEU A N 1
ATOM 1598 C CA . LEU A 1 207 ? -4.690 0.971 17.558 1.00 96.31 207 LEU A CA 1
ATOM 1599 C C . LEU A 1 207 ? -4.685 2.140 18.545 1.00 96.31 207 LEU A C 1
ATOM 1601 O O . LEU A 1 207 ? -5.353 2.056 19.577 1.00 96.31 207 LEU A O 1
ATOM 1605 N N . ASP A 1 208 ? -3.997 3.232 18.230 1.00 96.62 208 ASP A N 1
ATOM 1606 C CA . ASP A 1 208 ? -3.922 4.357 19.167 1.00 96.62 208 ASP A CA 1
ATOM 1607 C C . ASP A 1 208 ? -5.127 5.285 19.007 1.00 96.62 208 ASP A C 1
ATOM 1609 O O . ASP A 1 208 ? -5.893 5.480 19.948 1.00 96.62 208 ASP A O 1
ATOM 1613 N N . THR A 1 209 ? -5.374 5.810 17.811 1.00 96.75 209 THR A N 1
ATOM 1614 C CA . THR A 1 209 ? -6.467 6.763 17.587 1.00 96.75 209 THR A CA 1
ATOM 1615 C C . THR A 1 209 ? -7.344 6.354 16.415 1.00 96.75 209 THR A C 1
ATOM 1617 O O . THR A 1 209 ? -6.875 6.229 15.284 1.00 96.75 209 THR A O 1
ATOM 1620 N N . MET A 1 210 ? -8.648 6.219 16.670 1.00 95.44 210 MET A N 1
ATOM 1621 C CA . MET A 1 210 ? -9.677 6.170 15.634 1.00 95.44 210 MET A CA 1
ATOM 1622 C C . MET A 1 210 ? -10.715 7.277 15.834 1.00 95.44 210 MET A C 1
ATOM 1624 O O . MET A 1 210 ? -11.322 7.371 16.897 1.00 95.44 210 MET A O 1
ATOM 1628 N N . SER A 1 211 ? -10.957 8.108 14.819 1.00 94.19 211 SER A N 1
ATOM 1629 C CA . SER A 1 211 ? -11.935 9.198 14.959 1.00 94.19 211 SER A CA 1
ATOM 1630 C C . SER A 1 211 ? -13.366 8.706 14.726 1.00 94.19 211 SER A C 1
ATOM 1632 O O . SER A 1 211 ? -14.148 8.630 15.668 1.00 94.19 211 SER A O 1
ATOM 1634 N N . THR A 1 212 ? -13.715 8.318 13.499 1.00 95.44 212 THR A N 1
ATOM 1635 C CA . THR A 1 212 ? -15.073 7.892 13.130 1.00 95.44 212 THR A CA 1
ATOM 1636 C C . THR A 1 212 ? -15.068 6.481 12.561 1.00 95.44 212 THR A C 1
ATOM 1638 O O . THR A 1 212 ? -14.370 6.195 11.587 1.00 95.44 212 THR A O 1
ATOM 1641 N N . VAL A 1 213 ? -15.880 5.602 13.147 1.00 95.62 213 VAL A N 1
ATOM 1642 C CA . VAL A 1 213 ? -16.015 4.203 12.734 1.00 95.62 213 VAL A CA 1
ATOM 1643 C C . VAL A 1 213 ? -17.495 3.838 12.601 1.00 95.62 213 VAL A C 1
ATOM 1645 O O . VAL A 1 213 ? -18.224 3.866 13.588 1.00 95.62 213 VAL A O 1
ATOM 1648 N N . ASP A 1 214 ? -17.955 3.444 11.410 1.00 96.81 214 ASP A N 1
ATOM 1649 C CA . ASP A 1 214 ? -19.330 2.937 11.250 1.00 96.81 214 ASP A CA 1
ATOM 1650 C C . ASP A 1 214 ? -19.447 1.541 11.885 1.00 96.81 214 ASP A C 1
ATOM 1652 O O . ASP A 1 214 ? -20.178 1.338 12.854 1.00 96.81 214 ASP A O 1
ATOM 1656 N N . LYS A 1 215 ? -18.680 0.556 11.406 1.00 97.12 215 LYS A N 1
ATOM 1657 C CA . LYS A 1 215 ? -18.758 -0.829 11.899 1.00 97.12 215 LYS A CA 1
ATOM 1658 C C . LYS A 1 215 ? -17.392 -1.399 12.229 1.00 97.12 215 LYS A C 1
ATOM 1660 O O . LYS A 1 215 ? -16.508 -1.476 11.375 1.00 97.12 215 LYS A O 1
ATOM 1665 N N . THR A 1 216 ? -17.259 -1.931 13.439 1.00 96.50 216 THR A N 1
ATOM 1666 C CA . THR A 1 216 ? -16.057 -2.647 13.872 1.00 96.50 216 THR A CA 1
ATOM 1667 C C . THR A 1 216 ? -16.371 -4.003 14.489 1.00 96.50 216 THR A C 1
ATOM 1669 O O . THR A 1 216 ? -17.269 -4.151 15.319 1.00 96.50 216 THR A O 1
ATOM 1672 N N . VAL A 1 217 ? -15.598 -5.010 14.082 1.00 97.81 217 VAL A N 1
ATOM 1673 C CA . VAL A 1 217 ? -15.496 -6.303 14.757 1.00 97.81 217 VAL A CA 1
ATOM 1674 C C . VAL A 1 217 ? -14.047 -6.501 15.167 1.00 97.81 217 VAL A C 1
ATOM 1676 O O . VAL A 1 217 ? -13.143 -6.500 14.330 1.00 97.81 217 VAL A O 1
ATOM 1679 N N . SER A 1 218 ? -13.811 -6.694 16.457 1.00 97.19 218 SER A N 1
ATOM 1680 C CA . SER A 1 218 ? -12.459 -6.745 17.010 1.00 97.19 218 SER A CA 1
ATOM 1681 C C . SER A 1 218 ? -12.292 -7.886 18.004 1.00 97.19 218 SER A C 1
ATOM 1683 O O . SER A 1 218 ? -13.195 -8.204 18.784 1.00 97.19 218 SER A O 1
ATOM 1685 N N . ARG A 1 219 ? -11.120 -8.524 17.970 1.00 98.25 219 ARG A N 1
ATOM 1686 C CA . ARG A 1 219 ? -10.773 -9.590 18.909 1.00 98.25 219 ARG A CA 1
ATOM 1687 C C . ARG A 1 219 ? -9.322 -9.506 19.355 1.00 98.25 219 ARG A C 1
ATOM 1689 O O . ARG A 1 219 ? -8.432 -9.594 18.511 1.00 98.25 219 ARG A O 1
ATOM 1696 N N . ASN A 1 220 ? -9.105 -9.539 20.668 1.00 98.31 220 ASN A N 1
ATOM 1697 C CA . ASN A 1 220 ? -7.781 -9.458 21.287 1.00 98.31 220 ASN A CA 1
ATOM 1698 C C . ASN A 1 220 ? -7.025 -8.174 20.901 1.00 98.31 220 ASN A C 1
ATOM 1700 O O . ASN A 1 220 ? -5.835 -8.235 20.610 1.00 98.31 220 ASN A O 1
ATOM 1704 N N . ASN A 1 221 ? -7.715 -7.043 20.812 1.00 97.75 221 ASN A N 1
ATOM 1705 C CA . ASN A 1 221 ? -7.097 -5.775 20.442 1.00 97.75 221 ASN A CA 1
ATOM 1706 C C . ASN A 1 221 ? -6.900 -4.861 21.649 1.00 97.75 221 ASN A C 1
ATOM 1708 O O . ASN A 1 221 ? -7.697 -4.883 22.589 1.00 97.75 221 ASN A O 1
ATOM 1712 N N . THR A 1 222 ? -5.910 -3.984 21.531 1.00 98.12 222 THR A N 1
ATOM 1713 C CA . THR A 1 222 ? -5.757 -2.798 22.373 1.00 98.12 222 THR A CA 1
ATOM 1714 C C . THR A 1 222 ? -6.141 -1.574 21.558 1.00 98.12 222 THR A C 1
ATOM 1716 O O . THR A 1 222 ? -5.677 -1.416 20.428 1.00 98.12 222 THR A O 1
ATOM 1719 N N . LEU A 1 223 ? -7.001 -0.728 22.118 1.00 95.44 223 LEU A N 1
ATOM 1720 C CA . LEU A 1 223 ? -7.497 0.472 21.465 1.00 95.44 223 LEU A CA 1
ATOM 1721 C C . LEU A 1 223 ? -7.494 1.648 22.438 1.00 95.44 223 LEU A C 1
ATOM 1723 O O . LEU A 1 223 ? -8.201 1.617 23.446 1.00 95.44 223 LEU A O 1
ATOM 1727 N N . VAL A 1 224 ? -6.686 2.668 22.157 1.00 95.50 224 VAL A N 1
ATOM 1728 C CA . VAL A 1 224 ? -6.489 3.772 23.105 1.00 95.50 224 VAL A CA 1
ATOM 1729 C C . VAL A 1 224 ? -7.644 4.767 23.014 1.00 95.50 224 VAL A C 1
ATOM 1731 O O . VAL A 1 224 ? -8.331 4.986 24.006 1.00 95.50 224 VAL A O 1
ATOM 1734 N N . THR A 1 225 ? -7.927 5.313 21.834 1.00 95.81 225 THR A N 1
ATOM 1735 C CA . THR A 1 225 ? -8.950 6.352 21.665 1.00 95.81 225 THR A CA 1
ATOM 1736 C C . THR A 1 225 ? -9.886 6.039 20.504 1.00 95.81 225 THR A C 1
ATOM 1738 O O . THR A 1 225 ? -9.444 5.821 19.376 1.00 95.81 225 THR A O 1
ATOM 1741 N N . MET A 1 226 ? -11.193 6.076 20.773 1.00 94.50 226 MET A N 1
ATOM 1742 C CA . MET A 1 226 ? -12.253 6.143 19.767 1.00 94.50 226 MET A CA 1
ATOM 1743 C C . MET A 1 226 ? -13.189 7.325 20.017 1.00 94.50 226 MET A C 1
ATOM 1745 O O . MET A 1 226 ? -13.788 7.421 21.089 1.00 94.50 226 MET A O 1
ATOM 1749 N N . SER A 1 227 ? -13.379 8.194 19.024 1.00 93.69 227 SER A N 1
ATOM 1750 C CA . SER A 1 227 ? -14.295 9.334 19.177 1.00 93.69 227 SER A CA 1
ATOM 1751 C C . SER A 1 227 ? -15.748 8.936 18.919 1.00 93.69 227 SER A C 1
ATOM 1753 O O . SER A 1 227 ? -16.579 9.040 19.818 1.00 93.69 227 SER A O 1
ATOM 1755 N N . THR A 1 228 ? -16.072 8.443 17.726 1.00 94.94 228 THR A N 1
ATOM 1756 C CA . THR A 1 228 ? -17.449 8.118 17.331 1.00 94.94 228 THR A CA 1
ATOM 1757 C C . THR A 1 228 ? -17.521 6.740 16.698 1.00 94.94 228 THR A C 1
ATOM 1759 O O . THR A 1 228 ? -16.822 6.448 15.728 1.00 94.94 228 THR A O 1
ATOM 1762 N N . VAL A 1 229 ? -18.400 5.896 17.237 1.00 95.00 229 VAL A N 1
ATOM 1763 C CA . VAL A 1 229 ? -18.612 4.525 16.770 1.00 95.00 229 VAL A CA 1
ATOM 1764 C C . VAL A 1 229 ? -20.107 4.250 16.618 1.00 95.00 229 VAL A C 1
ATOM 1766 O O . VAL A 1 229 ? -20.839 4.320 17.602 1.00 95.00 229 VAL A O 1
ATOM 1769 N N . ASP A 1 230 ? -20.580 3.895 15.421 1.00 96.38 230 ASP A N 1
ATOM 1770 C CA . ASP A 1 230 ? -21.985 3.473 15.250 1.00 96.38 230 ASP A CA 1
ATOM 1771 C C . ASP A 1 230 ? -22.180 2.062 15.830 1.00 96.38 230 ASP A C 1
ATOM 1773 O O . ASP A 1 230 ? -22.930 1.862 16.783 1.00 96.38 230 ASP A O 1
ATOM 1777 N N . LYS A 1 231 ? -21.456 1.059 15.325 1.00 96.62 231 LYS A N 1
ATOM 1778 C CA . LYS A 1 231 ? -21.612 -0.338 15.756 1.00 96.62 231 LYS A CA 1
ATOM 1779 C C . LYS A 1 231 ? -20.277 -0.991 16.065 1.00 96.62 231 LYS A C 1
ATOM 1781 O O . LYS A 1 231 ? -19.398 -1.089 15.209 1.00 96.62 231 LYS A O 1
ATOM 1786 N N . THR A 1 232 ? -20.171 -1.564 17.258 1.00 96.06 232 THR A N 1
ATOM 1787 C CA . THR A 1 232 ? -19.004 -2.351 17.665 1.00 96.06 232 THR A CA 1
ATOM 1788 C C . THR A 1 232 ? -19.383 -3.715 18.226 1.00 96.06 232 THR A C 1
ATOM 1790 O O . THR A 1 232 ? -20.291 -3.854 19.046 1.00 96.06 232 THR A O 1
ATOM 1793 N N . VAL A 1 233 ? -18.653 -4.739 17.783 1.00 97.44 233 VAL A N 1
ATOM 1794 C CA . VAL A 1 233 ? -18.611 -6.061 18.407 1.00 97.44 233 VAL A CA 1
ATOM 1795 C C . VAL A 1 233 ? -17.174 -6.331 18.820 1.00 97.44 233 VAL A C 1
ATOM 1797 O O . VAL A 1 233 ? -16.262 -6.341 17.991 1.00 97.44 233 VAL A O 1
ATOM 1800 N N . SER A 1 234 ? -16.959 -6.569 20.106 1.00 96.81 234 SER A N 1
ATOM 1801 C CA . SER A 1 234 ? -15.618 -6.685 20.673 1.00 96.81 234 SER A CA 1
ATOM 1802 C C . SER A 1 234 ? -15.509 -7.866 21.627 1.00 96.81 234 SER A C 1
ATOM 1804 O O . SER A 1 234 ? -16.424 -8.152 22.403 1.00 96.81 234 SER A O 1
ATOM 1806 N N . ARG A 1 235 ? -14.379 -8.573 21.565 1.00 97.88 235 ARG A N 1
ATOM 1807 C CA . ARG A 1 235 ? -14.100 -9.688 22.468 1.00 97.88 235 ARG A CA 1
ATOM 1808 C C . ARG A 1 235 ? -12.645 -9.719 22.910 1.00 97.88 235 ARG A C 1
ATOM 1810 O O . ARG A 1 235 ? -11.761 -9.819 22.060 1.00 97.88 235 ARG A O 1
ATOM 1817 N N . ASN A 1 236 ? -12.4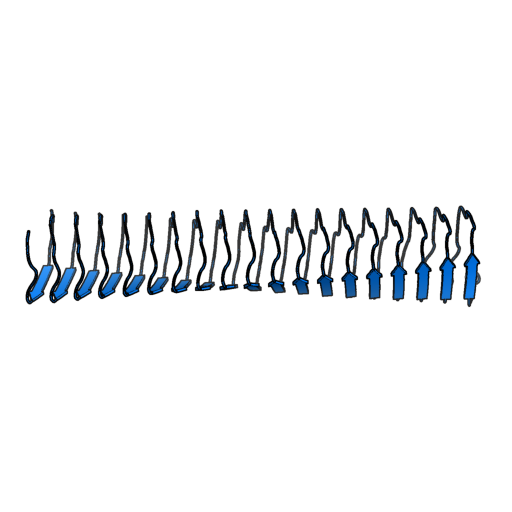30 -9.828 24.220 1.00 98.12 236 ASN A N 1
ATOM 1818 C CA . ASN A 1 236 ? -11.106 -9.865 24.843 1.00 98.12 236 ASN A CA 1
ATOM 1819 C C . ASN A 1 236 ? -10.260 -8.625 24.502 1.00 98.12 236 ASN A C 1
ATOM 1821 O O . ASN A 1 236 ? -9.079 -8.757 24.193 1.00 98.12 236 ASN A O 1
ATOM 1825 N N . ASN A 1 237 ? -10.868 -7.446 24.465 1.00 97.50 237 ASN A N 1
ATOM 1826 C CA . ASN A 1 237 ? -10.177 -6.208 24.123 1.00 97.50 237 ASN A CA 1
ATOM 1827 C C . ASN A 1 237 ? -9.936 -5.331 25.351 1.00 97.50 237 ASN A C 1
ATOM 1829 O O . ASN A 1 237 ? -10.717 -5.360 26.302 1.00 97.50 237 ASN A O 1
ATOM 1833 N N . THR A 1 238 ? -8.930 -4.469 25.242 1.00 97.94 238 THR A N 1
ATOM 1834 C CA . THR A 1 238 ? -8.726 -3.321 26.128 1.00 97.94 238 THR A CA 1
ATOM 1835 C C . THR A 1 238 ? -9.076 -2.048 25.365 1.00 97.94 238 THR A C 1
ATOM 1837 O O . THR A 1 238 ? -8.529 -1.815 24.286 1.00 97.94 238 THR A O 1
ATOM 1840 N N . LEU A 1 239 ? -10.003 -1.249 25.895 1.00 95.06 239 LEU A N 1
ATOM 1841 C CA . LEU A 1 239 ? -10.447 0.016 25.312 1.00 95.06 239 LEU A CA 1
ATOM 1842 C C . LEU A 1 239 ? -10.301 1.131 26.353 1.00 95.06 239 LEU A C 1
ATOM 1844 O O . LEU A 1 239 ? -10.999 1.109 27.365 1.00 95.06 239 LEU A O 1
ATOM 1848 N N . ASN A 1 240 ? -9.418 2.104 26.118 1.00 94.69 240 ASN A N 1
ATOM 1849 C CA . ASN A 1 240 ? -9.152 3.131 27.131 1.00 94.69 240 ASN A CA 1
ATOM 1850 C C . ASN A 1 240 ? -10.207 4.240 27.089 1.00 94.69 240 ASN A C 1
ATOM 1852 O O . ASN A 1 240 ? -10.868 4.483 28.091 1.00 94.69 240 ASN A O 1
ATOM 1856 N N . THR A 1 241 ? -10.411 4.876 25.938 1.00 95.19 241 THR A N 1
ATOM 1857 C CA . THR A 1 241 ? -11.338 6.004 25.812 1.00 95.19 241 THR A CA 1
ATOM 1858 C C . THR A 1 241 ? -12.275 5.800 24.633 1.00 95.19 241 THR A C 1
ATOM 1860 O O . THR A 1 241 ? -11.831 5.668 23.493 1.00 95.19 241 THR A O 1
ATOM 1863 N N . MET A 1 242 ? -13.581 5.827 24.898 1.00 94.00 242 MET A N 1
ATOM 1864 C CA . MET A 1 242 ? -14.629 5.885 23.881 1.00 94.00 242 MET A CA 1
ATOM 1865 C C . MET A 1 242 ? -15.580 7.045 24.172 1.00 94.00 242 MET A C 1
ATOM 1867 O O . MET A 1 242 ? -16.225 7.070 25.217 1.00 94.00 242 MET A O 1
ATOM 1871 N N . SER A 1 243 ? -15.684 8.013 23.261 1.00 93.00 243 SER A N 1
ATOM 1872 C CA . SER A 1 243 ? -16.539 9.181 23.498 1.00 93.00 243 SER A CA 1
ATOM 1873 C C . SER A 1 243 ? -18.009 8.877 23.201 1.00 93.00 243 SER A C 1
ATOM 1875 O O . SER A 1 243 ? -18.828 8.870 24.112 1.00 93.00 243 SER A O 1
ATOM 1877 N N . THR A 1 244 ? -18.365 8.573 21.953 1.00 94.38 244 THR A N 1
ATOM 1878 C CA . THR A 1 244 ? -19.754 8.305 21.546 1.00 94.38 244 THR A CA 1
ATOM 1879 C C . THR A 1 244 ? -19.876 6.945 20.877 1.00 94.38 244 THR A C 1
ATOM 1881 O O . THR A 1 244 ? -19.185 6.662 19.897 1.00 94.38 244 THR A O 1
ATOM 1884 N N . VAL A 1 245 ? -20.790 6.117 21.381 1.00 94.69 245 VAL A N 1
ATOM 1885 C CA . VAL A 1 245 ? -21.084 4.786 20.843 1.00 94.69 245 VAL A CA 1
ATOM 1886 C C . VAL A 1 245 ? -22.597 4.603 20.696 1.00 94.69 245 VAL A C 1
ATOM 1888 O O . VAL A 1 245 ? -23.315 4.655 21.690 1.00 94.69 245 VAL A O 1
ATOM 1891 N N . ASP A 1 246 ? -23.108 4.349 19.488 1.00 95.31 246 ASP A N 1
ATOM 1892 C CA . ASP A 1 246 ? -24.541 4.037 19.310 1.00 95.31 246 ASP A CA 1
ATOM 1893 C C . ASP A 1 246 ? -24.834 2.615 19.821 1.00 95.31 246 ASP A C 1
ATOM 1895 O O . ASP A 1 246 ? -25.578 2.422 20.781 1.00 95.31 246 ASP A O 1
ATOM 1899 N N . LYS A 1 247 ? -24.199 1.588 19.250 1.00 95.19 247 LYS A N 1
ATOM 1900 C CA . LYS A 1 247 ? -24.442 0.184 19.616 1.00 95.19 247 LYS A CA 1
ATOM 1901 C C . LYS A 1 247 ? -23.150 -0.560 19.899 1.00 95.19 247 LYS A C 1
ATOM 1903 O O . LYS A 1 247 ? -22.266 -0.655 19.048 1.00 95.19 247 LYS A O 1
ATOM 1908 N N . THR A 1 248 ? -23.087 -1.206 21.058 1.00 95.12 248 THR A N 1
ATOM 1909 C CA . THR A 1 248 ? -21.964 -2.071 21.431 1.00 95.12 248 THR A CA 1
ATOM 1910 C C . THR A 1 248 ? -22.410 -3.435 21.945 1.00 95.12 248 THR A C 1
ATOM 1912 O O . THR A 1 248 ? -23.325 -3.558 22.760 1.00 95.12 248 THR A O 1
ATOM 1915 N N . VAL A 1 249 ? -21.726 -4.476 21.470 1.00 96.12 249 VAL A N 1
ATOM 1916 C CA . VAL A 1 249 ? -21.737 -5.818 22.053 1.00 96.12 249 VAL A CA 1
ATOM 1917 C C . VAL A 1 249 ? -20.315 -6.157 22.472 1.00 96.12 249 VAL A C 1
ATOM 1919 O O . VAL A 1 249 ? -19.392 -6.144 21.655 1.00 96.12 249 VAL A O 1
ATOM 1922 N N . SER A 1 250 ? -20.125 -6.475 23.747 1.00 95.62 250 SER A N 1
ATOM 1923 C CA . SER A 1 250 ? -18.795 -6.678 24.319 1.00 95.62 250 SER A CA 1
ATOM 1924 C C . SER A 1 250 ? -18.736 -7.896 25.235 1.00 95.62 250 SER A C 1
ATOM 1926 O O . SER A 1 250 ? -19.670 -8.180 25.989 1.00 95.62 250 SER A O 1
ATOM 1928 N N . GLN A 1 251 ? -17.629 -8.635 25.160 1.00 96.88 251 GLN A N 1
ATOM 1929 C CA . GLN A 1 251 ? -17.406 -9.812 25.991 1.00 96.88 251 GLN A CA 1
ATOM 1930 C C . GLN A 1 251 ? -15.956 -9.917 26.461 1.00 96.88 251 GLN A C 1
ATOM 1932 O O . GLN A 1 251 ? -15.048 -9.996 25.633 1.00 96.88 251 GLN A O 1
ATOM 1937 N N . ASN A 1 252 ? -15.766 -10.074 27.773 1.00 97.44 252 ASN A N 1
ATOM 1938 C CA . ASN A 1 252 ? -14.453 -10.184 28.412 1.00 97.44 252 ASN A CA 1
ATOM 1939 C C . ASN A 1 252 ? -13.533 -8.990 28.092 1.00 97.44 252 ASN A C 1
ATOM 1941 O O . ASN A 1 252 ? -12.350 -9.183 27.817 1.00 97.44 252 ASN A O 1
ATOM 1945 N N . ASN A 1 253 ? -14.078 -7.779 28.038 1.00 96.62 253 ASN A N 1
ATOM 1946 C CA . ASN A 1 253 ? -13.302 -6.576 27.761 1.00 96.62 253 ASN A CA 1
ATOM 1947 C C . ASN A 1 253 ? -12.993 -5.790 29.035 1.00 96.62 253 ASN A C 1
ATOM 1949 O O . ASN A 1 253 ? -13.781 -5.801 29.982 1.00 96.62 253 ASN A O 1
ATOM 1953 N N . THR A 1 254 ? -11.912 -5.020 28.975 1.00 97.06 254 THR A N 1
ATOM 1954 C CA . THR A 1 254 ? -11.630 -3.918 29.899 1.00 97.06 254 THR A CA 1
ATOM 1955 C C . THR A 1 254 ? -11.945 -2.601 29.193 1.00 97.06 254 THR A C 1
ATOM 1957 O O . THR A 1 254 ? -11.448 -2.369 28.089 1.00 97.06 254 THR A O 1
ATOM 1960 N N . LEU A 1 255 ? -12.800 -1.772 29.793 1.00 93.44 255 LEU A N 1
ATOM 1961 C CA . LEU A 1 255 ? -13.232 -0.476 29.265 1.00 93.44 255 LEU A CA 1
ATOM 1962 C C . LEU A 1 255 ? -13.003 0.609 30.324 1.00 93.44 255 LEU A C 1
ATOM 1964 O O . LEU A 1 255 ? -13.709 0.623 31.329 1.00 93.44 255 LEU A O 1
ATOM 1968 N N . ASN A 1 256 ? -12.060 1.527 30.109 1.00 93.25 256 ASN A N 1
ATOM 1969 C CA . ASN A 1 256 ? -11.718 2.495 31.159 1.00 93.25 256 ASN A CA 1
ATOM 1970 C C . ASN A 1 256 ? -12.707 3.670 31.162 1.00 93.25 256 ASN A C 1
ATOM 1972 O O . ASN A 1 256 ? -13.359 3.932 32.164 1.00 93.25 256 ASN A O 1
ATOM 1976 N N . THR A 1 257 ? -12.888 4.342 30.027 1.00 93.38 257 THR A N 1
ATOM 1977 C CA . THR A 1 257 ? -13.757 5.520 29.928 1.00 93.38 257 THR A CA 1
ATOM 1978 C C . THR A 1 257 ? -14.715 5.382 28.756 1.00 93.38 257 THR A C 1
ATOM 1980 O O . THR A 1 257 ? -14.292 5.287 27.602 1.00 93.38 257 THR A O 1
ATOM 1983 N N . MET A 1 258 ? -16.017 5.438 29.044 1.00 91.50 258 MET A N 1
ATOM 1984 C CA . MET A 1 258 ? -17.067 5.626 28.044 1.00 91.50 258 MET A CA 1
ATOM 1985 C C . MET A 1 258 ? -17.955 6.825 28.382 1.00 91.50 258 MET A C 1
ATOM 1987 O O . MET A 1 258 ? -18.606 6.842 29.427 1.00 91.50 258 MET A O 1
ATOM 1991 N N . SER A 1 259 ? -18.027 7.817 27.493 1.00 91.19 259 SER A N 1
ATOM 1992 C CA . SER A 1 259 ? -18.809 9.031 27.769 1.00 91.19 259 SER A CA 1
ATOM 1993 C C . SER A 1 259 ? -20.294 8.848 27.457 1.00 91.19 259 SER A C 1
ATOM 1995 O O . SER A 1 259 ? -21.124 8.993 28.347 1.00 91.19 259 SER A O 1
ATOM 1997 N N . THR A 1 260 ? -20.650 8.510 26.219 1.00 92.06 260 THR A N 1
ATOM 1998 C CA . THR A 1 260 ? -22.047 8.393 25.783 1.00 92.06 260 THR A CA 1
ATOM 1999 C C . THR A 1 260 ? -22.270 7.089 25.038 1.00 92.06 260 THR A C 1
ATOM 2001 O O . THR A 1 260 ? -21.607 6.811 24.037 1.00 92.06 260 THR A O 1
ATOM 2004 N N . VAL A 1 261 ? -23.232 6.301 25.516 1.00 92.44 261 VAL A N 1
ATOM 2005 C CA . VAL A 1 261 ? -23.615 5.020 24.920 1.00 92.44 261 VAL A CA 1
ATOM 2006 C C . VAL A 1 261 ? -25.135 4.938 24.780 1.00 92.44 261 VAL A C 1
ATOM 2008 O O . VAL A 1 261 ? -25.844 5.001 25.780 1.00 92.44 261 VAL A O 1
ATOM 2011 N N . ASP A 1 262 ? -25.660 4.752 23.566 1.00 93.06 262 ASP A N 1
ATOM 2012 C CA . ASP A 1 262 ? -27.109 4.539 23.379 1.00 93.06 262 ASP A CA 1
ATOM 2013 C C . ASP A 1 262 ? -27.491 3.116 23.821 1.00 93.06 262 ASP A C 1
ATOM 2015 O O . ASP A 1 262 ? -28.258 2.928 24.764 1.00 93.06 262 ASP A O 1
ATOM 2019 N N . LYS A 1 263 ? -26.911 2.078 23.208 1.00 92.12 263 LYS A N 1
ATOM 2020 C CA . LYS A 1 263 ? -27.247 0.676 23.505 1.00 92.12 263 LYS A CA 1
ATOM 2021 C C . LYS A 1 263 ? -26.006 -0.164 23.750 1.00 92.12 263 LYS A C 1
ATOM 2023 O O . LYS A 1 263 ? -25.133 -0.282 22.890 1.00 92.12 263 LYS A O 1
ATOM 2028 N N . THR A 1 264 ? -25.980 -0.857 24.884 1.00 92.56 264 THR A N 1
ATOM 2029 C CA . THR A 1 264 ? -24.912 -1.803 25.221 1.00 92.56 264 THR A CA 1
ATOM 2030 C C . THR A 1 264 ? -25.440 -3.158 25.678 1.00 92.56 264 THR A C 1
ATOM 2032 O O . THR A 1 264 ? -26.358 -3.259 26.492 1.00 92.56 264 THR A O 1
ATOM 2035 N N . VAL A 1 265 ? -24.822 -4.220 25.160 1.00 93.38 265 VAL A N 1
ATOM 2036 C CA . VAL A 1 265 ? -24.916 -5.581 25.692 1.00 93.38 265 VAL A CA 1
ATOM 2037 C C . VAL A 1 265 ? -23.515 -6.020 26.085 1.00 93.38 265 VAL A C 1
ATOM 2039 O O . VAL A 1 265 ? -22.602 -6.054 25.257 1.00 93.38 265 VAL A O 1
ATOM 2042 N N . SER A 1 266 ? -23.331 -6.368 27.352 1.00 92.94 266 SER A N 1
ATOM 2043 C CA . SER A 1 266 ? -22.008 -6.648 27.905 1.00 92.94 266 SER A CA 1
ATOM 2044 C C . SER A 1 266 ? -22.012 -7.874 28.810 1.00 92.94 266 SER A C 1
ATOM 2046 O O . SER A 1 266 ? -22.954 -8.112 29.572 1.00 92.94 266 SER A O 1
ATOM 2048 N N . ARG A 1 267 ? -20.950 -8.678 28.712 1.00 93.50 267 ARG A N 1
ATOM 2049 C CA . ARG A 1 267 ? -20.774 -9.876 29.534 1.00 93.50 267 ARG A CA 1
ATOM 2050 C C . ARG A 1 267 ? -19.332 -10.029 29.999 1.00 93.50 267 ARG A C 1
ATOM 2052 O O . ARG A 1 267 ? -18.436 -10.117 29.161 1.00 93.50 267 ARG A O 1
ATOM 2059 N N . ASN A 1 268 ? -19.149 -10.242 31.302 1.00 95.38 268 ASN A N 1
ATOM 2060 C CA . ASN A 1 268 ? -17.844 -10.455 31.932 1.00 95.38 268 ASN A CA 1
ATOM 2061 C C . ASN A 1 268 ? -16.851 -9.308 31.663 1.00 95.38 268 ASN A C 1
ATOM 2063 O O . ASN A 1 268 ? -15.670 -9.563 31.438 1.00 95.38 268 ASN A O 1
ATOM 2067 N N . ASN A 1 269 ? -17.326 -8.069 31.597 1.00 93.81 269 ASN A N 1
ATOM 2068 C CA . ASN A 1 269 ? -16.463 -6.917 31.366 1.00 93.81 269 ASN A CA 1
ATOM 2069 C C . ASN A 1 269 ? -16.086 -6.225 32.678 1.00 93.81 269 ASN A C 1
ATOM 2071 O O . ASN A 1 269 ? -16.878 -6.213 33.622 1.00 93.81 269 ASN A O 1
ATOM 2075 N N . THR A 1 270 ? -14.935 -5.562 32.669 1.00 93.88 270 THR A N 1
ATOM 20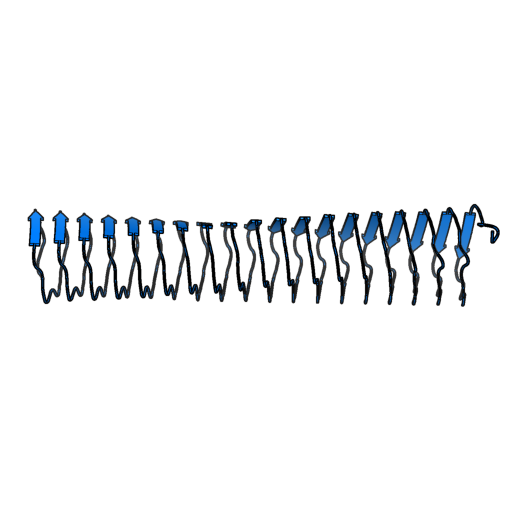76 C CA . THR A 1 270 ? -14.556 -4.555 33.666 1.00 93.88 270 THR A CA 1
ATOM 2077 C C . THR A 1 270 ? -14.761 -3.174 33.054 1.00 93.88 270 THR A C 1
ATOM 2079 O O . THR A 1 270 ? -14.275 -2.924 31.948 1.00 93.88 270 THR A O 1
ATOM 2082 N N . LEU A 1 271 ? -15.513 -2.309 33.731 1.00 90.12 271 LEU A N 1
ATOM 2083 C CA . LEU A 1 271 ? -15.828 -0.956 33.284 1.00 90.12 271 LEU A CA 1
ATOM 2084 C C . LEU A 1 271 ? -15.478 0.046 34.390 1.00 90.12 271 LEU A C 1
ATOM 2086 O O . LEU A 1 271 ? -16.084 0.002 35.458 1.00 90.12 271 LEU A O 1
ATOM 2090 N N . ASP A 1 272 ? -14.543 0.963 34.145 1.00 91.12 272 ASP A N 1
ATOM 2091 C CA . ASP A 1 272 ? -14.129 1.897 35.199 1.00 91.12 272 ASP A CA 1
ATOM 2092 C C . ASP A 1 272 ? -15.065 3.105 35.274 1.00 91.12 272 ASP A C 1
ATOM 2094 O O . ASP A 1 272 ? -15.644 3.374 36.320 1.00 91.12 272 ASP A O 1
ATOM 2098 N N . THR A 1 273 ? -15.251 3.823 34.168 1.00 90.50 273 THR A N 1
ATOM 2099 C CA . THR A 1 273 ? -16.068 5.039 34.105 1.00 90.50 273 THR A CA 1
ATOM 2100 C C . THR A 1 273 ? -17.043 4.979 32.939 1.00 90.50 273 THR A C 1
ATOM 2102 O O . THR A 1 273 ? -16.650 4.876 31.775 1.00 90.50 273 THR A O 1
ATOM 2105 N N . MET A 1 274 ? -18.329 5.119 33.248 1.00 87.06 274 MET A N 1
ATOM 2106 C CA . MET A 1 274 ? -19.395 5.336 32.274 1.00 87.06 274 MET A CA 1
ATOM 2107 C C . MET A 1 274 ? -20.219 6.572 32.654 1.00 87.06 274 MET A C 1
ATOM 2109 O O . MET A 1 274 ? -20.701 6.680 33.778 1.00 87.06 274 MET A O 1
ATOM 2113 N N . SER A 1 275 ? -20.389 7.527 31.737 1.00 88.44 275 SER A N 1
ATOM 2114 C CA . SER A 1 275 ? -21.112 8.769 32.056 1.00 88.44 275 SER A CA 1
ATOM 2115 C C . SER A 1 275 ? -22.603 8.690 31.720 1.00 88.44 275 SER A C 1
ATOM 2117 O O . SER A 1 275 ? -23.435 8.746 32.624 1.00 88.44 275 SER A O 1
ATOM 2119 N N . ILE A 1 276 ? -22.954 8.522 30.443 1.00 87.44 276 ILE A N 1
ATOM 2120 C CA . ILE A 1 276 ? -24.340 8.518 29.959 1.00 87.44 276 ILE A CA 1
ATOM 2121 C C . ILE A 1 276 ? -24.622 7.219 29.220 1.00 87.44 276 ILE A C 1
ATOM 2123 O O . ILE A 1 276 ? -23.976 6.916 28.213 1.00 87.44 276 ILE A O 1
ATOM 2127 N N . VAL A 1 277 ? -25.625 6.479 29.692 1.00 87.88 277 VAL A N 1
ATOM 2128 C CA . VAL A 1 277 ? -26.094 5.247 29.051 1.00 87.88 277 VAL A CA 1
ATOM 2129 C C . VAL A 1 277 ? -27.620 5.254 28.913 1.00 87.88 277 VAL A C 1
ATOM 2131 O O . VAL A 1 277 ? -28.326 5.316 29.914 1.00 87.88 277 VAL A O 1
ATOM 2134 N N . ASP A 1 278 ? -28.161 5.147 27.694 1.00 88.88 278 ASP A N 1
ATOM 2135 C CA . ASP A 1 278 ? -29.622 5.026 27.504 1.00 88.88 278 ASP A CA 1
ATOM 2136 C C . ASP A 1 278 ? -30.088 3.607 27.877 1.00 88.88 278 ASP A C 1
ATOM 2138 O O . ASP A 1 278 ? -30.838 3.422 28.834 1.00 88.88 278 ASP A O 1
ATOM 2142 N N . LYS A 1 279 ? -29.599 2.570 27.186 1.00 87.94 279 LYS A N 1
ATOM 2143 C CA . LYS A 1 279 ? -30.017 1.175 27.410 1.00 87.94 279 LYS A CA 1
ATOM 2144 C C . LYS A 1 279 ? -28.832 0.251 27.626 1.00 87.94 279 LYS A C 1
ATOM 2146 O O . LYS A 1 279 ? -27.958 0.121 26.767 1.00 87.94 279 LYS A O 1
ATOM 2151 N N . THR A 1 280 ? -28.861 -0.498 28.725 1.00 90.12 280 THR A N 1
ATOM 2152 C CA . THR A 1 280 ? -27.840 -1.504 29.034 1.00 90.12 280 THR A CA 1
ATOM 2153 C C . THR A 1 280 ? -28.425 -2.850 29.446 1.00 90.12 280 THR A C 1
ATOM 2155 O O . THR A 1 280 ? -29.351 -2.937 30.255 1.00 90.12 280 THR A O 1
ATOM 2158 N N . VAL A 1 281 ? -27.841 -3.918 28.897 1.00 89.94 281 VAL A N 1
ATOM 2159 C CA . VAL A 1 281 ? -27.990 -5.295 29.375 1.00 89.94 281 VAL A CA 1
ATOM 2160 C C . VAL A 1 281 ? -26.617 -5.798 29.814 1.00 89.94 281 VAL A C 1
ATOM 2162 O O . VAL A 1 281 ? -25.692 -5.881 29.002 1.00 89.94 281 VAL A O 1
ATOM 2165 N N . SER A 1 282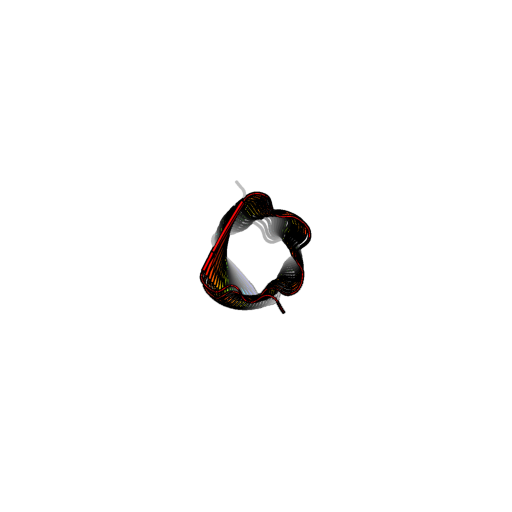 ? -26.482 -6.152 31.092 1.00 88.62 282 SER A N 1
ATOM 2166 C CA . SER A 1 282 ? -25.210 -6.583 31.684 1.00 88.62 282 SER A CA 1
ATOM 2167 C C . SER A 1 282 ? -25.316 -7.923 32.413 1.00 88.62 282 SER A C 1
ATOM 2169 O O . SER A 1 282 ? -26.310 -8.224 33.081 1.00 88.62 282 SER A O 1
ATOM 2171 N N . LEU A 1 283 ? -24.272 -8.746 32.274 1.00 90.00 283 LEU A N 1
ATOM 2172 C CA . LEU A 1 283 ? -24.153 -10.039 32.945 1.00 90.00 283 LEU A CA 1
ATOM 2173 C C . LEU A 1 283 ? -22.726 -10.264 33.447 1.00 90.00 283 LEU A C 1
ATOM 2175 O O . LEU A 1 283 ? -21.809 -10.411 32.639 1.00 90.00 283 LEU A O 1
ATOM 2179 N N . ASN A 1 284 ? -22.567 -10.381 34.768 1.00 91.12 284 ASN A N 1
ATOM 2180 C CA . ASN A 1 284 ? -21.272 -10.569 35.438 1.00 91.12 284 ASN A CA 1
ATOM 2181 C C . ASN A 1 284 ? -20.246 -9.465 35.124 1.00 91.12 284 ASN A C 1
ATOM 2183 O O . ASN A 1 284 ? -19.077 -9.772 34.900 1.00 91.12 284 ASN A O 1
ATOM 2187 N N . ASN A 1 285 ? -20.667 -8.204 35.046 1.00 89.50 285 ASN A N 1
ATOM 2188 C CA . ASN A 1 285 ? -19.718 -7.105 34.875 1.00 89.50 285 ASN A CA 1
ATOM 2189 C C . ASN A 1 285 ? -19.282 -6.538 36.228 1.00 89.50 285 ASN A C 1
ATOM 2191 O O . ASN A 1 285 ? -20.053 -6.563 37.188 1.00 89.50 285 ASN A O 1
ATOM 2195 N N . THR A 1 286 ? -18.088 -5.963 36.259 1.00 90.50 286 THR A N 1
ATOM 2196 C CA . THR A 1 286 ? -17.637 -5.076 37.335 1.00 90.50 286 THR A CA 1
ATOM 2197 C C . THR A 1 286 ? -17.710 -3.643 36.830 1.00 90.50 286 THR A C 1
ATOM 2199 O O . THR A 1 286 ? -17.282 -3.376 35.704 1.00 90.50 286 THR A O 1
ATOM 2202 N N . LEU A 1 287 ? -18.286 -2.747 37.627 1.00 85.25 287 LEU A N 1
ATOM 2203 C CA . LEU A 1 287 ? -18.458 -1.341 37.285 1.00 85.25 287 LEU A CA 1
ATOM 2204 C C . LEU A 1 287 ? -18.068 -0.454 38.468 1.00 85.25 287 LEU A C 1
ATOM 2206 O O . LEU A 1 287 ? -18.675 -0.586 39.530 1.00 85.25 287 LEU A O 1
ATOM 2210 N N . ASN A 1 288 ? -17.112 0.458 38.264 1.00 88.69 288 ASN A N 1
ATOM 2211 C CA . ASN A 1 288 ? -16.653 1.337 39.343 1.00 88.69 288 ASN A CA 1
ATOM 2212 C C . ASN A 1 288 ? -17.512 2.607 39.429 1.00 88.69 288 ASN A C 1
ATOM 2214 O O . ASN A 1 288 ? -18.172 2.873 40.427 1.00 88.69 288 ASN A O 1
ATOM 2218 N N . THR A 1 289 ? -17.547 3.400 38.355 1.00 87.44 289 THR A N 1
ATOM 2219 C CA . THR A 1 289 ? -18.257 4.685 38.308 1.00 87.44 289 THR A CA 1
ATOM 2220 C C . THR A 1 289 ? -19.279 4.710 37.174 1.00 87.44 289 THR A C 1
ATOM 2222 O O . THR A 1 289 ? -18.941 4.518 36.005 1.00 87.44 289 THR A O 1
ATOM 2225 N N . MET A 1 290 ? -20.534 5.013 37.519 1.00 82.81 290 MET A N 1
ATOM 2226 C CA . MET A 1 290 ? -21.611 5.322 36.575 1.00 82.81 290 MET A CA 1
ATOM 2227 C C . MET A 1 290 ? -22.312 6.608 36.998 1.00 82.81 290 MET A C 1
ATOM 2229 O O . MET A 1 290 ? -22.720 6.710 38.153 1.00 82.81 290 MET A O 1
ATOM 2233 N N . SER A 1 291 ? -22.493 7.563 36.083 1.00 85.25 291 SER A N 1
ATOM 2234 C CA . SER A 1 291 ? -23.210 8.807 36.402 1.00 85.25 291 SER A CA 1
ATOM 2235 C C . SER A 1 291 ? -24.709 8.715 36.110 1.00 85.25 291 SER A C 1
ATOM 2237 O O . SER A 1 291 ? -25.522 8.858 37.021 1.00 85.25 291 SER A O 1
ATOM 2239 N N . THR A 1 292 ? -25.092 8.455 34.859 1.00 84.81 292 THR A N 1
ATOM 2240 C CA . THR A 1 292 ? -26.492 8.480 34.418 1.00 84.81 292 THR A CA 1
ATOM 2241 C C . THR A 1 292 ? -26.840 7.257 33.583 1.00 84.81 292 THR A C 1
ATOM 2243 O O . THR A 1 292 ? -26.126 6.882 32.650 1.00 84.81 292 THR A O 1
ATOM 2246 N N . VAL A 1 293 ? -27.971 6.637 33.921 1.00 82.75 293 VAL A N 1
ATOM 2247 C CA . VAL A 1 293 ? -28.535 5.527 33.157 1.00 82.75 293 VAL A CA 1
ATOM 2248 C C . VAL A 1 293 ? -30.057 5.636 33.095 1.00 82.75 293 VAL A C 1
ATOM 2250 O O . VAL A 1 293 ? -30.687 5.848 34.129 1.00 82.75 293 VAL A O 1
ATOM 2253 N N . ASP A 1 294 ? -30.647 5.498 31.903 1.00 85.44 294 ASP A N 1
ATOM 2254 C CA . ASP A 1 294 ? -32.114 5.485 31.740 1.00 85.44 294 ASP A CA 1
ATOM 2255 C C . ASP A 1 294 ? -32.676 4.078 32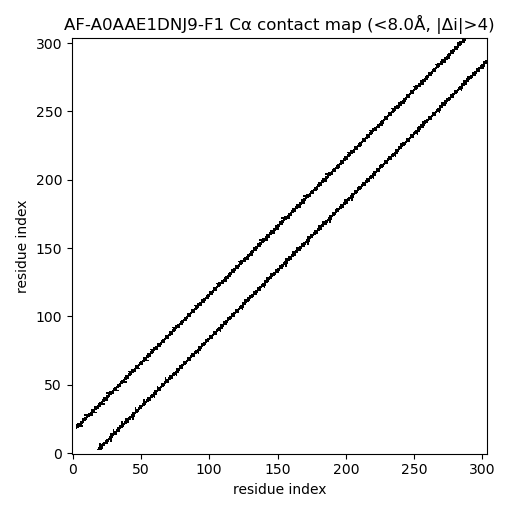.011 1.00 85.44 294 ASP A C 1
ATOM 2257 O O . ASP A 1 294 ? -33.433 3.860 32.957 1.00 85.44 294 ASP A O 1
ATOM 2261 N N . LYS A 1 295 ? -32.260 3.073 31.228 1.00 82.06 295 LYS A N 1
ATOM 2262 C CA . LYS A 1 295 ? -32.792 1.702 31.304 1.00 82.06 295 LYS A CA 1
ATOM 2263 C C . LYS A 1 295 ? -31.696 0.663 31.501 1.00 82.06 295 LYS A C 1
ATOM 2265 O O . LYS A 1 295 ? -30.823 0.480 30.653 1.00 82.06 295 LYS A O 1
ATOM 2270 N N . THR A 1 296 ? -31.812 -0.109 32.582 1.00 83.44 296 THR A N 1
ATOM 2271 C CA . THR A 1 296 ? -30.862 -1.178 32.927 1.00 83.44 296 THR A CA 1
ATOM 2272 C C . THR A 1 296 ? -31.552 -2.515 33.154 1.00 83.44 296 THR A C 1
ATOM 2274 O O . THR A 1 296 ? -32.470 -2.624 33.963 1.00 83.44 296 THR A O 1
ATOM 2277 N N . VAL A 1 297 ? -31.033 -3.563 32.510 1.00 84.19 297 VAL A N 1
ATOM 2278 C CA . VAL A 1 297 ? -31.265 -4.962 32.884 1.00 84.19 297 VAL A CA 1
ATOM 2279 C C . VAL A 1 297 ? -29.928 -5.563 33.305 1.00 84.19 297 VAL A C 1
ATOM 2281 O O . VAL A 1 297 ? -28.988 -5.638 32.516 1.00 84.19 297 VAL A O 1
ATOM 2284 N N . SER A 1 298 ? -29.824 -5.987 34.561 1.00 79.81 298 SER A N 1
ATOM 2285 C CA . SER A 1 298 ? -28.569 -6.472 35.133 1.00 79.81 298 SER A CA 1
ATOM 2286 C C . SER A 1 298 ? -28.773 -7.779 35.886 1.00 79.81 298 SER A C 1
ATOM 2288 O O . SER A 1 298 ? -29.709 -7.920 36.673 1.00 79.81 298 SER A O 1
ATOM 2290 N N . ARG A 1 299 ? -27.874 -8.742 35.663 1.00 70.94 299 ARG A N 1
ATOM 2291 C CA . ARG A 1 299 ? -27.777 -9.964 36.465 1.00 70.94 299 ARG A CA 1
ATOM 2292 C C . ARG A 1 299 ? -26.326 -10.139 36.908 1.00 70.94 299 ARG A C 1
ATOM 2294 O O . ARG A 1 299 ? -25.462 -10.430 36.086 1.00 70.94 299 ARG A O 1
ATOM 2301 N N . LYS A 1 300 ? -26.080 -10.005 38.218 1.00 72.69 300 LYS A N 1
ATOM 2302 C CA . LYS A 1 300 ? -24.749 -10.084 38.855 1.00 72.69 300 LYS A CA 1
ATOM 2303 C C . LYS A 1 300 ? -23.750 -9.010 38.387 1.00 72.69 300 LYS A C 1
ATOM 2305 O O . LYS A 1 300 ? -22.605 -9.335 38.100 1.00 72.69 300 LYS A O 1
ATOM 2310 N N . THR A 1 301 ? -24.162 -7.750 38.308 1.00 68.19 301 THR A N 1
ATOM 2311 C CA . THR A 1 301 ? -23.198 -6.645 38.159 1.00 68.19 301 THR A CA 1
ATOM 2312 C C . THR A 1 301 ? -22.722 -6.209 39.541 1.00 68.19 301 THR A C 1
ATOM 2314 O O . THR A 1 301 ? -23.551 -5.913 40.403 1.00 68.19 301 THR A O 1
ATOM 2317 N N . LEU A 1 302 ? -21.408 -6.245 39.760 1.00 71.06 302 LEU A N 1
ATOM 2318 C CA . LEU A 1 302 ? -20.764 -5.796 40.993 1.00 71.06 302 LEU A CA 1
ATOM 2319 C C . LEU A 1 302 ? -20.431 -4.310 40.862 1.00 71.06 302 LEU A C 1
ATOM 2321 O O . LEU A 1 302 ? -19.796 -3.906 39.889 1.00 71.06 302 LEU A O 1
ATOM 2325 N N . TRP A 1 303 ? -20.875 -3.536 41.846 1.00 72.06 303 TRP A N 1
ATOM 2326 C CA . TRP A 1 303 ? -20.526 -2.132 42.017 1.00 72.06 303 TRP A CA 1
ATOM 2327 C C . TRP A 1 303 ? -19.421 -2.063 43.070 1.00 72.06 303 TRP A C 1
ATOM 2329 O O . TRP A 1 303 ? -19.616 -2.587 44.170 1.00 72.06 303 TRP A O 1
ATOM 2339 N N . THR A 1 304 ? -18.270 -1.497 42.716 1.00 57.94 304 THR A N 1
ATOM 2340 C CA . THR A 1 304 ? -17.082 -1.394 43.584 1.00 57.94 304 THR A CA 1
ATOM 2341 C C . THR A 1 304 ? -16.565 0.025 43.599 1.00 57.94 304 THR A C 1
ATOM 2343 O O . THR A 1 304 ? -16.384 0.560 44.710 1.00 57.94 304 THR A O 1
#

Mean predicted aligned error: 5.39 Å

Organism: NCBI:txid231223

Solvent-accessible surface area (backbone atoms only — not comparable to full-atom values): 12714 Å² total; per-residue (Å²): 132,81,83,66,40,72,65,47,78,50,66,72,41,80,37,72,65,42,72,44,27,47,30,38,43,38,31,48,27,42,33,45,32,35,44,45,28,48,33,38,41,40,33,46,28,41,35,46,35,36,45,40,31,48,33,39,38,41,34,46,28,42,35,43,36,36,47,40,34,46,34,39,41,41,34,48,27,42,36,42,37,36,46,38,36,46,33,37,40,41,35,48,26,43,37,42,38,34,45,36,35,45,36,40,39,41,32,48,27,42,37,43,38,35,46,37,35,46,34,40,40,41,35,47,28,41,37,42,38,37,45,36,35,45,36,40,40,41,34,48,28,43,38,43,38,37,41,40,36,43,38,41,39,41,33,47,28,42,36,47,35,35,48,35,35,44,36,40,39,42,34,48,27,43,36,43,37,35,47,35,35,46,34,40,38,41,33,47,28,42,36,46,36,36,41,38,34,46,35,40,37,42,34,48,26,42,37,41,38,38,43,39,36,44,34,40,40,41,32,49,26,42,35,44,37,36,45,39,33,45,36,38,38,41,34,48,26,43,37,42,36,38,43,38,34,45,36,41,38,41,33,50,25,41,36,42,36,36,44,38,33,44,35,39,40,42,33,48,25,43,36,44,36,39,41,39,35,45,36,39,39,41,36,49,25,39,38,57,42,74,75,45,72,74,44,79,48,74,50,68,62,45,78,105

Foldseek 3Di:
DPDAAAEEEEECEEEAEDEHHAEYEYECYEYAEYEEYAEYEYECYEYEEYEEYAEYEYENYEYEEYEYYAEYEYECYEYEEYEEYEYYEYENYEYEEYAEYEEYEYECYEYEEYAEYEEYEYENYEYEDYEYYEYYEYECYEYEEYEEYEEYEYENYEYEEYAEYEEYEYECYEYEDYEEYAEYEYENYEYEYYEYYAEYEYECYEYEDYEEYAEYEYENYEYEDYEEYAEYEYENYEYEYYEEYAEYEYECYEYEDYEEYEEYEYENYEYEEYEYYEEYEYEQYEYEYYHDYNYYDYDNYHYD

Secondary structure (DSSP, 8-state):
----EEEEEEES-EEEEE--EEEEEEES-EEEEE--EEEEEEES-EEEEEEEEEEEEEES-EEEEEEEEEEEEEES-EEEEEEEEEEEEEES-EEEEEEEEEEEEEES-EEEEEEEEEEEEEES-EEEEEEEEEEEEEES-EEEEEEEEEEEEEES-EEEEEEEEEEEEEES-EEEEEEEEEEEEEES-EEEEEEEEEEEEEES-EEEEEEEEEEEEEES-EEEEEEEEEEEEEES-EEEEEEEEEEEEEES-EEEEEEEEEEEEEES-EEEEEEEEEEEEEES-EEEEEEEEEEEEEESPEE-

pLDDT: mean 93.24, std 7.77, range [38.38, 98.56]

Nearest PDB structures (foldseek):
  3wwg-assembly3_C  TM=2.418E-01  e=2.145E-02  Aspergillus niger
  1bhe-assembly1_A  TM=1.257E-01  e=2.902E-04  Pectobacterium carotovorum subsp. carotovorum
  2z8g-assembly2_B  TM=2.461E-01  e=8.271E-02  Aspergillus niger
  3wwg-assembly2_B  TM=2.780E-01  e=2.695E-01  Aspergillus niger
  8c50-assembly1_A  TM=1.928E-01  e=2.860E+00  Pontibacter korlensis